Protein AF-A0A838JUG9-F1 (afdb_monomer_lite)

pLDDT: mean 83.43, std 11.14, range [43.66, 96.75]

Foldseek 3Di:
DLLVVLVCLQVCHQQSVVADHDAALVDGDDDPDDRPGDDDPPDPVSLVVVVVSVVVVVVCCCVPVPVVVVVVVVVVVCLLCVQQNDDPPPDPDCVSVLSSLVSCCVPPHVVSSVVSVVVVVVVVVVVVVVVLQSCLQSQLVCCCNPPVVPPPVRHSNNSSVVSSVCCVVVVVVVVVVVDDVVLVVLVVVLVVLVVQLVVLVVCLVCLQPPHDPSRHDDDPVSVVSVVSNVVSVVSNVVVVVCCVPVNSVSSVD

Structure (mmCIF, N/CA/C/O backbone):
data_AF-A0A838JUG9-F1
#
_entry.id   AF-A0A838JUG9-F1
#
loop_
_atom_site.group_PDB
_atom_site.id
_atom_site.type_symbol
_atom_site.label_atom_id
_atom_site.label_alt_id
_atom_site.label_comp_id
_atom_site.label_asym_id
_atom_site.label_entity_id
_atom_site.label_seq_id
_atom_site.pdbx_PDB_ins_code
_atom_site.Cartn_x
_atom_site.Cartn_y
_atom_site.Cartn_z
_atom_site.occupancy
_atom_site.B_iso_or_equiv
_atom_site.auth_seq_id
_atom_site.auth_comp_id
_atom_site.auth_asym_id
_atom_site.auth_atom_id
_atom_site.pdbx_PDB_model_num
ATOM 1 N N . ASN A 1 1 ? -5.262 -2.773 5.305 1.00 66.00 1 ASN A N 1
ATOM 2 C CA . ASN A 1 1 ? -5.748 -2.955 6.692 1.00 66.00 1 ASN A CA 1
ATOM 3 C C . ASN A 1 1 ? -6.831 -1.967 7.113 1.00 66.00 1 ASN A C 1
ATOM 5 O O . ASN A 1 1 ? -7.971 -2.395 7.138 1.00 66.00 1 ASN A O 1
ATOM 9 N N . LEU A 1 2 ? -6.552 -0.684 7.395 1.00 70.38 2 LEU A N 1
ATOM 10 C CA . LEU A 1 2 ? -7.601 0.268 7.835 1.00 70.38 2 LEU A CA 1
ATOM 11 C C . LEU A 1 2 ? -8.689 0.503 6.770 1.00 70.38 2 LEU A C 1
ATOM 13 O O . LEU A 1 2 ? -9.881 0.472 7.052 1.00 70.38 2 LEU A O 1
ATOM 17 N N . CYS A 1 3 ? -8.282 0.636 5.510 1.00 68.69 3 CYS A N 1
ATOM 18 C CA . CYS A 1 3 ? -9.225 0.690 4.394 1.00 68.69 3 CYS A CA 1
ATOM 19 C C . CYS A 1 3 ? -10.031 -0.619 4.258 1.00 68.69 3 CYS A C 1
ATOM 21 O O . CYS A 1 3 ? -11.245 -0.597 4.086 1.00 68.69 3 CYS A O 1
ATOM 23 N N . GLN A 1 4 ? -9.381 -1.777 4.409 1.00 74.75 4 GLN A N 1
ATOM 24 C CA . GLN A 1 4 ? -10.070 -3.070 4.345 1.00 74.75 4 GLN A CA 1
ATOM 25 C C . GLN A 1 4 ? -11.101 -3.231 5.465 1.00 74.75 4 GLN A C 1
ATOM 27 O O . GLN A 1 4 ? -12.163 -3.785 5.210 1.00 74.75 4 GLN A O 1
ATOM 32 N N . SER A 1 5 ? -10.842 -2.723 6.677 1.00 74.06 5 SER A N 1
ATOM 33 C CA . SER A 1 5 ? -11.865 -2.699 7.728 1.00 74.06 5 SER A CA 1
ATOM 34 C C . SER A 1 5 ? -13.067 -1.832 7.350 1.00 74.06 5 SER A C 1
ATOM 36 O O . SER A 1 5 ? -14.188 -2.230 7.654 1.00 74.06 5 SER A O 1
ATOM 38 N N . ASN A 1 6 ? -12.864 -0.729 6.619 1.00 74.06 6 ASN A N 1
ATOM 39 C CA . ASN A 1 6 ? -13.969 0.080 6.094 1.00 74.06 6 ASN A CA 1
ATOM 40 C C . ASN A 1 6 ? -14.762 -0.679 5.019 1.00 74.06 6 ASN A C 1
ATOM 42 O O . ASN A 1 6 ? -15.983 -0.652 5.047 1.00 74.06 6 ASN A O 1
ATOM 46 N N . TYR A 1 7 ? -14.113 -1.450 4.141 1.00 75.62 7 TYR A N 1
ATOM 47 C CA . TYR A 1 7 ? -14.828 -2.308 3.182 1.00 75.62 7 TYR A CA 1
ATOM 48 C C . TYR A 1 7 ? -15.599 -3.449 3.843 1.00 75.62 7 TYR A C 1
ATOM 50 O O . TYR A 1 7 ? -16.723 -3.751 3.447 1.00 75.62 7 TYR A O 1
ATOM 58 N N . VAL A 1 8 ? -15.004 -4.096 4.847 1.00 78.62 8 VAL A N 1
ATOM 59 C CA . VAL A 1 8 ? -15.673 -5.127 5.651 1.00 78.62 8 VAL A CA 1
ATOM 60 C C . VAL A 1 8 ? -16.901 -4.534 6.348 1.00 78.62 8 VAL A C 1
ATOM 62 O O . VAL A 1 8 ? -17.946 -5.185 6.362 1.00 78.62 8 VAL A O 1
ATOM 65 N N . ARG A 1 9 ? -16.798 -3.296 6.856 1.00 77.38 9 ARG A N 1
ATOM 66 C CA . ARG A 1 9 ? -17.921 -2.506 7.383 1.00 77.38 9 ARG A CA 1
ATOM 67 C C . ARG A 1 9 ? -18.984 -2.255 6.318 1.00 77.38 9 ARG A C 1
ATOM 69 O O . ARG A 1 9 ? -20.094 -2.739 6.481 1.00 77.38 9 ARG A O 1
ATOM 76 N N . ASP A 1 10 ? -18.621 -1.614 5.211 1.00 74.69 10 ASP A N 1
ATOM 77 C CA . ASP A 1 10 ? -19.554 -1.193 4.159 1.00 74.69 10 ASP A CA 1
ATOM 78 C C . ASP A 1 10 ? -20.279 -2.381 3.491 1.00 74.69 10 ASP A C 1
ATOM 80 O O . ASP A 1 10 ? -21.404 -2.254 3.010 1.00 74.69 10 ASP A O 1
ATOM 84 N N . LYS A 1 11 ? -19.654 -3.567 3.469 1.00 80.19 11 LYS A N 1
ATOM 85 C CA . LYS A 1 11 ? -20.261 -4.820 2.987 1.00 80.19 11 LYS A CA 1
ATOM 86 C C . LYS A 1 11 ? -21.056 -5.579 4.055 1.00 80.19 11 LYS A C 1
ATOM 88 O O . LYS A 1 11 ? -21.606 -6.633 3.748 1.00 80.19 11 LYS A O 1
ATOM 93 N N . GLY A 1 12 ? -21.096 -5.095 5.296 1.00 77.94 12 GLY A N 1
ATOM 94 C CA . GLY A 1 12 ? -21.777 -5.753 6.413 1.00 77.94 12 GLY A CA 1
ATOM 95 C C . GLY A 1 12 ? -21.167 -7.106 6.794 1.00 77.94 12 GLY A C 1
ATOM 96 O O . GLY A 1 12 ? -21.860 -7.979 7.311 1.00 77.94 12 GLY A O 1
ATOM 97 N N . MET A 1 13 ? -19.878 -7.321 6.518 1.00 80.19 13 MET A N 1
ATOM 98 C CA . MET A 1 13 ? -19.214 -8.597 6.777 1.00 80.19 13 MET A CA 1
ATOM 99 C C . MET A 1 13 ? -18.792 -8.713 8.246 1.00 80.19 13 MET A C 1
ATOM 101 O O . MET A 1 13 ? -18.173 -7.815 8.818 1.00 80.19 13 MET A O 1
ATOM 105 N N . GLY A 1 14 ? -19.085 -9.861 8.863 1.00 79.19 14 GLY A N 1
ATOM 106 C CA . GLY A 1 14 ? -18.702 -10.149 10.246 1.00 79.19 14 GLY A CA 1
ATOM 107 C C . GLY A 1 14 ? -19.236 -9.100 11.224 1.00 79.19 14 GLY A C 1
ATOM 108 O O . GLY A 1 14 ? -20.439 -8.900 11.339 1.00 79.19 14 GLY A O 1
ATOM 109 N N . MET A 1 15 ? -18.327 -8.425 11.927 1.00 77.12 15 MET A N 1
ATOM 110 C CA . MET A 1 15 ? -18.661 -7.379 12.904 1.00 77.12 15 MET A CA 1
ATOM 111 C C . MET A 1 15 ? -19.087 -6.052 12.258 1.00 77.12 15 MET A C 1
ATOM 113 O O . MET A 1 15 ? -19.636 -5.194 12.945 1.00 77.12 15 MET A O 1
ATOM 117 N N . GLY A 1 16 ? -18.854 -5.895 10.949 1.00 75.38 16 GLY A N 1
ATOM 118 C CA . GLY A 1 16 ? -19.203 -4.706 10.177 1.00 75.38 16 GLY A CA 1
ATOM 119 C C . GLY A 1 16 ? -20.703 -4.422 10.122 1.00 75.38 16 GLY A C 1
ATOM 120 O O . GLY A 1 16 ? -21.083 -3.263 10.087 1.00 75.38 16 GLY A O 1
ATOM 121 N N . ILE A 1 17 ? -21.555 -5.452 10.226 1.00 78.12 17 ILE A N 1
ATOM 122 C CA . ILE A 1 17 ? -23.025 -5.311 10.212 1.00 78.12 17 ILE A CA 1
ATOM 123 C C . ILE A 1 17 ? -23.577 -4.456 11.364 1.00 78.12 17 ILE A C 1
ATOM 125 O O . ILE A 1 17 ? -24.689 -3.944 11.289 1.00 78.12 17 ILE A O 1
ATOM 129 N N . HIS A 1 18 ? -22.810 -4.315 12.445 1.00 74.31 18 HIS A N 1
ATOM 130 C CA . HIS A 1 18 ? -23.205 -3.560 13.632 1.00 74.31 18 HIS A CA 1
ATOM 131 C C . HIS A 1 18 ? -22.673 -2.122 13.634 1.00 74.31 18 HIS A C 1
ATOM 133 O O . HIS A 1 18 ? -22.885 -1.403 14.610 1.00 74.31 18 HIS A O 1
ATOM 139 N N . ILE A 1 19 ? -21.959 -1.713 12.583 1.00 71.50 19 ILE A N 1
ATOM 140 C CA . ILE A 1 19 ? -21.363 -0.383 12.461 1.00 71.50 19 ILE A CA 1
ATOM 141 C C . ILE A 1 19 ? -22.015 0.317 11.258 1.00 71.50 19 ILE A C 1
ATOM 143 O O . ILE A 1 19 ? -22.130 -0.307 10.204 1.00 71.50 19 ILE A O 1
ATOM 147 N N . PRO A 1 20 ? -22.447 1.586 11.381 1.00 68.56 20 PRO A N 1
ATOM 148 C CA . PRO A 1 20 ? -23.019 2.330 10.260 1.00 68.56 20 PRO A CA 1
ATOM 149 C C . PRO A 1 20 ? -22.058 2.422 9.069 1.00 68.56 20 PRO A C 1
ATOM 151 O O . PRO A 1 20 ? -20.850 2.575 9.253 1.00 68.56 20 PRO A O 1
ATOM 154 N N . ASN A 1 21 ? -22.603 2.350 7.855 1.00 68.00 21 ASN A N 1
ATOM 155 C CA . ASN A 1 21 ? -21.833 2.466 6.616 1.00 68.00 21 ASN A CA 1
ATOM 156 C C . ASN A 1 21 ? -21.457 3.921 6.322 1.00 68.00 21 ASN A C 1
ATOM 158 O O . ASN A 1 21 ? -22.197 4.838 6.685 1.00 68.00 21 ASN A O 1
ATOM 162 N N . ILE A 1 22 ? -20.367 4.122 5.570 1.00 61.44 22 ILE A N 1
ATOM 163 C CA . ILE A 1 22 ? -20.092 5.435 4.970 1.00 61.44 22 ILE A CA 1
ATOM 164 C C . ILE A 1 22 ? -21.118 5.664 3.864 1.00 61.44 22 ILE A C 1
ATOM 166 O O . ILE A 1 22 ? -21.165 4.923 2.878 1.00 61.44 22 ILE A O 1
ATOM 170 N N . VAL A 1 23 ? -21.945 6.690 4.021 1.00 63.41 23 VAL A N 1
ATOM 171 C CA . VAL A 1 23 ? -22.967 7.032 3.032 1.00 63.41 23 VAL A CA 1
ATOM 172 C C . VAL A 1 23 ? -22.409 7.972 1.960 1.00 63.41 23 VAL A C 1
ATOM 174 O O . VAL A 1 23 ? -21.418 8.670 2.166 1.00 63.41 23 VAL A O 1
ATOM 177 N N . SER A 1 24 ? -23.018 7.958 0.772 1.00 51.22 24 SER A N 1
ATOM 178 C CA . SER A 1 24 ? -22.580 8.800 -0.346 1.00 51.22 24 SER A CA 1
ATOM 179 C C . SER A 1 24 ? -22.675 10.290 0.013 1.00 51.22 24 SER A C 1
ATOM 181 O O . SER A 1 24 ? -23.739 10.722 0.455 1.00 51.22 24 SER A O 1
ATOM 183 N N . PRO A 1 25 ? -21.651 11.106 -0.300 1.00 51.69 25 PRO A N 1
ATOM 184 C CA . PRO A 1 25 ? -21.699 12.556 -0.106 1.00 51.69 25 PRO A CA 1
ATOM 185 C C . PRO A 1 25 ? -22.828 13.288 -0.828 1.00 51.69 25 PRO A C 1
ATOM 187 O O . PRO A 1 25 ? -23.137 14.422 -0.478 1.00 51.69 25 PRO A O 1
ATOM 190 N N . ILE A 1 26 ? -23.400 12.666 -1.860 1.00 49.81 26 ILE A N 1
ATOM 191 C CA . ILE A 1 26 ? -24.368 13.295 -2.763 1.00 49.81 26 ILE A CA 1
ATOM 192 C C . ILE A 1 26 ? -25.779 12.731 -2.547 1.00 49.81 26 ILE A C 1
ATOM 194 O O . ILE A 1 26 ? -26.757 13.437 -2.757 1.00 49.81 26 ILE A O 1
ATOM 198 N N . THR A 1 27 ? -25.898 11.465 -2.138 1.00 48.88 27 THR A N 1
ATOM 199 C CA . THR A 1 27 ? -27.185 10.735 -2.117 1.00 48.88 27 THR A CA 1
ATOM 200 C C . THR A 1 27 ? -27.472 10.012 -0.803 1.00 48.88 27 THR A C 1
ATOM 202 O O . THR A 1 27 ? -28.518 9.386 -0.663 1.00 48.88 27 THR A O 1
ATOM 205 N N . GLY A 1 28 ? -26.541 10.050 0.149 1.00 53.16 28 GLY A N 1
ATOM 206 C CA . GLY A 1 28 ? -26.613 9.290 1.384 1.00 53.16 28 GLY A CA 1
ATOM 207 C C . GLY A 1 28 ? -27.261 10.056 2.531 1.00 53.16 28 GLY A C 1
ATOM 208 O O . GLY A 1 28 ? -26.881 11.193 2.797 1.00 53.16 28 GLY A O 1
ATOM 209 N N . GLU A 1 29 ? -28.182 9.417 3.252 1.00 54.44 29 GLU A N 1
ATOM 210 C CA . GLU A 1 29 ? -28.672 9.926 4.537 1.00 54.44 29 GLU A CA 1
ATOM 211 C C . GLU A 1 29 ? -27.727 9.506 5.668 1.00 54.44 29 GLU A C 1
ATOM 213 O O . GLU A 1 29 ? -27.446 8.320 5.850 1.00 54.44 29 GLU A O 1
ATOM 218 N N . GLU A 1 30 ? -27.211 10.474 6.427 1.00 54.09 30 GLU A N 1
ATOM 219 C CA . GLU A 1 30 ? -26.301 10.203 7.541 1.00 54.09 30 GLU A CA 1
ATOM 220 C C . GLU A 1 30 ? -27.032 9.490 8.686 1.00 54.09 30 GLU A C 1
ATOM 222 O O . GLU A 1 30 ? -27.916 10.050 9.336 1.00 54.09 30 GLU A O 1
ATOM 227 N N . VAL A 1 31 ? -26.631 8.251 8.978 1.00 55.06 31 VAL A N 1
ATOM 228 C CA . VAL A 1 31 ? -27.137 7.513 10.139 1.00 55.06 31 VAL A CA 1
ATOM 229 C C . VAL A 1 31 ? -26.281 7.867 11.352 1.00 55.06 31 VAL A C 1
ATOM 231 O O . VAL A 1 31 ? -25.159 7.384 11.507 1.00 55.06 31 VAL A O 1
ATOM 234 N N . ALA A 1 32 ? -26.818 8.710 12.233 1.00 43.66 32 ALA A N 1
ATOM 235 C CA . ALA A 1 32 ? -26.184 9.074 13.495 1.00 43.66 32 ALA A CA 1
ATOM 236 C C . ALA A 1 32 ? -26.190 7.883 14.470 1.00 43.66 32 ALA A C 1
ATOM 238 O O . ALA A 1 32 ? -27.102 7.720 15.278 1.00 43.66 32 ALA A O 1
ATOM 239 N N . ALA A 1 33 ? -25.164 7.037 14.411 1.00 51.06 33 ALA A N 1
ATOM 240 C CA . ALA A 1 33 ? -24.938 5.997 15.408 1.00 51.06 33 ALA A CA 1
ATOM 241 C C . ALA A 1 33 ? -23.462 5.946 15.844 1.00 51.06 33 ALA A C 1
ATOM 243 O O . ALA A 1 33 ? -22.580 6.379 15.101 1.00 51.06 33 ALA A O 1
ATOM 244 N N . PRO A 1 34 ? -23.172 5.470 17.073 1.00 49.00 34 PRO A N 1
ATOM 245 C CA . PRO A 1 34 ? -21.833 5.538 17.647 1.00 49.00 34 PRO A CA 1
ATOM 246 C C . PRO A 1 34 ? -20.826 4.738 16.809 1.00 49.00 34 PRO A C 1
ATOM 248 O O . PRO A 1 34 ? -20.888 3.515 16.736 1.00 49.00 34 PRO A O 1
ATOM 251 N N . SER A 1 35 ? -19.859 5.434 16.219 1.00 55.38 35 SER A N 1
ATOM 252 C CA . SER A 1 35 ? -18.809 4.894 15.341 1.00 55.38 35 SER A CA 1
ATOM 253 C C . SER A 1 35 ? -17.662 4.180 16.076 1.00 55.38 35 SER A C 1
ATOM 255 O O . SER A 1 35 ? -16.670 3.797 15.465 1.00 55.38 35 SER A O 1
ATOM 257 N N . LEU A 1 36 ? -17.776 3.974 17.394 1.00 60.50 36 LEU A N 1
ATOM 258 C CA . LEU A 1 36 ? -16.699 3.445 18.249 1.00 60.50 36 LEU A CA 1
ATOM 259 C C . LEU A 1 36 ? -16.452 1.928 18.087 1.00 60.50 36 LEU A C 1
ATOM 261 O O . LEU A 1 36 ? -15.515 1.391 18.676 1.00 60.50 36 LEU A O 1
ATOM 265 N N . GLY A 1 37 ? -17.249 1.246 17.261 1.00 65.88 37 GLY A N 1
ATOM 266 C CA . GLY A 1 37 ? -17.161 -0.192 17.009 1.00 65.88 37 GLY A CA 1
ATOM 267 C C . GLY A 1 37 ? -18.069 -1.027 17.916 1.00 65.88 37 GLY A C 1
ATOM 268 O O . GLY A 1 37 ? -18.662 -0.532 18.872 1.00 65.88 37 GLY A O 1
ATOM 269 N N . TYR A 1 38 ? -18.192 -2.318 17.600 1.00 74.69 38 TYR A N 1
ATOM 270 C CA . TYR A 1 38 ? -19.047 -3.262 18.324 1.00 74.69 38 TYR A CA 1
ATOM 271 C C . TYR A 1 38 ? -18.233 -4.468 18.804 1.00 74.69 38 TYR A C 1
ATOM 273 O O . TYR A 1 38 ? -17.533 -5.112 18.019 1.00 74.69 38 TYR A O 1
ATOM 281 N N . VAL A 1 39 ? -18.335 -4.786 20.097 1.00 80.38 39 VAL A N 1
ATOM 282 C CA . VAL A 1 39 ? -17.734 -5.985 20.699 1.00 80.38 39 VAL A CA 1
ATOM 283 C C . VAL A 1 39 ? -18.863 -6.964 21.016 1.00 80.38 39 VAL A C 1
ATOM 285 O O . VAL A 1 39 ? -19.755 -6.618 21.792 1.00 80.38 39 VAL A O 1
ATOM 288 N N . PRO A 1 40 ? -18.859 -8.180 20.443 1.00 80.31 40 PRO A N 1
ATOM 289 C CA . PRO A 1 40 ? -19.953 -9.106 20.645 1.00 80.31 40 PRO A CA 1
ATOM 290 C C . PRO A 1 40 ? -19.827 -9.745 22.037 1.00 80.31 40 PRO A C 1
ATOM 292 O O . PRO A 1 40 ? -18.707 -9.988 22.507 1.00 80.31 40 PRO A O 1
ATOM 295 N N . PRO A 1 41 ? -20.949 -10.090 22.691 1.00 84.88 41 PRO A N 1
ATOM 296 C CA . PRO A 1 41 ? -20.920 -10.871 23.920 1.00 84.88 41 PRO A CA 1
ATOM 297 C C . PRO A 1 41 ? -20.153 -12.183 23.723 1.00 84.88 41 PRO A C 1
ATOM 299 O O . PRO A 1 41 ? -20.284 -12.839 22.684 1.00 84.88 41 PRO A O 1
ATOM 302 N N . SER A 1 42 ? -19.375 -12.592 24.726 1.00 85.44 42 SER A N 1
ATOM 303 C CA . SER A 1 42 ? -18.555 -13.810 24.675 1.00 85.44 42 SER A CA 1
ATOM 304 C C . SER A 1 42 ? -19.386 -15.082 24.914 1.00 85.44 42 SER A C 1
ATOM 306 O O . SER A 1 42 ? -19.168 -15.804 25.884 1.00 85.44 42 SER A O 1
ATOM 308 N N . THR A 1 43 ? -20.335 -15.365 24.022 1.00 91.62 43 THR A N 1
ATOM 309 C CA . THR A 1 43 ? -21.104 -16.619 23.989 1.00 91.62 43 THR A CA 1
ATOM 310 C C . THR A 1 43 ? -20.419 -17.658 23.099 1.00 91.62 43 THR A C 1
ATOM 312 O O . THR A 1 43 ? -19.690 -17.308 22.167 1.00 91.62 43 THR A O 1
ATOM 315 N N . GLU A 1 44 ? -20.664 -18.948 23.339 1.00 90.88 44 GLU A N 1
ATOM 316 C CA . GLU A 1 44 ? -20.095 -20.033 22.520 1.00 90.88 44 GLU A CA 1
ATOM 317 C C . GLU A 1 44 ? -20.483 -19.916 21.037 1.00 90.88 44 GLU A C 1
ATOM 319 O O . GLU A 1 44 ? -19.644 -20.103 20.150 1.00 90.88 44 GLU A O 1
ATOM 324 N N . GLU A 1 45 ? -21.734 -19.527 20.774 1.00 90.75 45 GLU A N 1
ATOM 325 C CA . GLU A 1 45 ? -22.278 -19.241 19.442 1.00 90.75 45 GLU A CA 1
ATOM 326 C C . GLU A 1 45 ? -21.441 -18.174 18.714 1.00 90.75 45 GLU A C 1
ATOM 328 O O . GLU A 1 45 ? -20.972 -18.402 17.594 1.00 90.75 45 GLU A O 1
ATOM 333 N N . ASN A 1 46 ? -21.191 -17.031 19.365 1.00 88.38 46 ASN A N 1
ATOM 334 C CA . ASN A 1 46 ? -20.431 -15.922 18.784 1.00 88.38 46 ASN A CA 1
ATOM 335 C C . ASN A 1 46 ? -18.969 -16.301 18.549 1.00 88.38 46 ASN A C 1
ATOM 337 O O . ASN A 1 46 ? -18.407 -15.996 17.496 1.00 88.38 46 ASN A O 1
ATOM 341 N N . GLN A 1 47 ? -18.360 -17.031 19.483 1.00 89.25 47 GLN A N 1
ATOM 342 C CA . GLN A 1 47 ? -16.994 -17.517 19.311 1.00 89.25 47 GLN A CA 1
ATOM 343 C C . GLN A 1 47 ? -16.878 -18.511 18.146 1.00 89.25 47 GLN A C 1
ATOM 345 O O . GLN A 1 47 ? -15.905 -18.463 17.389 1.00 89.25 47 GLN A O 1
ATOM 350 N N . ARG A 1 48 ? -17.864 -19.401 17.963 1.00 90.50 48 ARG A N 1
ATOM 351 C CA . ARG A 1 48 ? -17.923 -20.325 16.820 1.00 90.50 48 ARG A CA 1
ATOM 352 C C . ARG A 1 48 ? -18.016 -19.560 15.500 1.00 90.50 48 ARG A C 1
ATOM 354 O O . ARG A 1 48 ? -17.242 -19.851 14.588 1.00 90.50 48 ARG A O 1
ATOM 361 N N . ARG A 1 49 ? -18.911 -18.569 15.415 1.00 89.50 49 ARG A N 1
ATOM 362 C CA . ARG A 1 49 ? -19.077 -17.718 14.223 1.00 89.50 49 ARG A CA 1
ATOM 363 C C . ARG A 1 49 ? -17.803 -16.937 13.905 1.00 89.50 49 ARG A C 1
ATOM 365 O O . ARG A 1 49 ? -17.357 -16.959 12.761 1.00 89.50 49 ARG A O 1
ATOM 372 N N . PHE A 1 50 ? -17.166 -16.340 14.916 1.00 88.38 50 PHE A N 1
ATOM 373 C CA . PHE A 1 50 ? -15.899 -15.626 14.751 1.00 88.38 50 PHE A CA 1
ATOM 374 C C . PHE A 1 50 ? -14.792 -16.536 14.210 1.00 88.38 50 PHE A C 1
ATOM 376 O O . PHE A 1 50 ? -14.111 -16.168 13.260 1.00 88.38 50 PHE A O 1
ATOM 383 N N . ARG A 1 51 ? -14.633 -17.750 14.756 1.00 88.50 51 ARG A N 1
ATOM 384 C CA . ARG A 1 51 ? -13.644 -18.721 14.251 1.00 88.50 51 ARG A CA 1
ATOM 385 C C . ARG A 1 51 ? -13.918 -19.132 12.804 1.00 88.50 51 ARG A C 1
ATOM 387 O O . ARG A 1 51 ? -12.971 -19.257 12.031 1.00 88.50 51 ARG A O 1
ATOM 394 N N . GLY A 1 52 ? -15.188 -19.331 12.446 1.00 90.81 52 GLY A N 1
ATOM 395 C CA . GLY A 1 52 ? -15.603 -19.636 11.075 1.00 90.81 52 GLY A CA 1
ATOM 396 C C . GLY A 1 52 ? -15.224 -18.518 10.106 1.00 90.81 52 GLY A C 1
ATOM 397 O O . GLY A 1 52 ? -14.500 -18.761 9.143 1.00 90.81 52 GLY A O 1
ATOM 398 N N . TRP A 1 53 ? -15.622 -17.284 10.421 1.00 88.88 53 TRP A N 1
ATOM 399 C CA . TRP A 1 53 ? -15.261 -16.102 9.637 1.00 88.88 53 TRP A CA 1
ATOM 400 C C . TRP A 1 53 ? -13.742 -15.913 9.543 1.00 88.88 53 TRP A C 1
ATOM 402 O O . TRP A 1 53 ? -13.203 -15.734 8.456 1.00 88.88 53 TRP A O 1
ATOM 412 N N . TRP A 1 54 ? -13.024 -16.039 10.662 1.00 88.44 54 TRP A N 1
ATOM 413 C CA . TRP A 1 54 ? -11.571 -15.879 10.700 1.00 88.44 54 TRP A CA 1
ATOM 414 C C . TRP A 1 54 ? -10.844 -16.923 9.851 1.00 88.44 54 TRP A C 1
ATOM 416 O O . TRP A 1 54 ? -9.820 -16.619 9.241 1.00 88.44 54 TRP A O 1
ATOM 426 N N . LYS A 1 55 ? -11.350 -18.160 9.785 1.00 90.69 55 LYS A N 1
ATOM 427 C CA . LYS A 1 55 ? -10.792 -19.192 8.905 1.00 90.69 55 LYS A CA 1
ATOM 428 C C . LYS A 1 55 ? -10.911 -18.779 7.437 1.00 90.69 55 LYS A C 1
ATOM 430 O O . LYS A 1 55 ? -9.903 -18.825 6.739 1.00 90.69 55 LYS A O 1
ATOM 435 N N . VAL A 1 56 ? -12.096 -18.341 7.012 1.00 91.50 56 VAL A N 1
ATOM 436 C CA . VAL A 1 56 ? -12.344 -17.892 5.632 1.00 91.50 56 VAL A CA 1
ATOM 437 C C . VAL A 1 56 ? -11.476 -16.679 5.300 1.00 91.50 56 VAL A C 1
ATOM 439 O O . VAL A 1 56 ? -10.734 -16.725 4.327 1.00 91.50 56 VAL A O 1
ATOM 442 N N . ALA A 1 57 ? -11.447 -15.665 6.167 1.00 88.19 57 ALA A N 1
ATOM 443 C CA . ALA A 1 57 ? -10.627 -14.470 5.967 1.00 88.19 57 ALA A CA 1
ATOM 444 C C . ALA A 1 57 ? -9.127 -14.797 5.819 1.00 88.19 57 ALA A C 1
ATOM 446 O O . ALA A 1 57 ? -8.444 -14.250 4.957 1.00 88.19 57 ALA A O 1
ATOM 447 N N . ASN A 1 58 ? -8.599 -15.731 6.624 1.00 90.12 58 ASN A N 1
ATOM 448 C CA . ASN A 1 58 ? -7.208 -16.177 6.480 1.00 90.12 58 ASN A CA 1
ATOM 449 C C . ASN A 1 58 ? -6.966 -16.920 5.159 1.00 90.12 58 ASN A C 1
ATOM 451 O O . ASN A 1 58 ? -5.906 -16.752 4.564 1.00 90.12 58 ASN A O 1
ATOM 455 N N . GLN A 1 59 ? -7.911 -17.753 4.714 1.00 92.88 59 GLN A N 1
ATOM 456 C CA . GLN A 1 59 ? -7.795 -18.478 3.447 1.00 92.88 59 GLN A CA 1
ATOM 457 C C . GLN A 1 59 ? -7.833 -17.520 2.259 1.00 92.88 59 GLN A C 1
ATOM 459 O O . GLN A 1 59 ? -6.977 -17.610 1.384 1.00 92.88 59 GLN A O 1
ATOM 464 N N . GLU A 1 60 ? -8.766 -16.570 2.261 1.00 91.06 60 GLU A N 1
ATOM 465 C CA . GLU A 1 60 ? -8.849 -15.533 1.237 1.00 91.06 60 GLU A CA 1
ATOM 466 C C . GLU A 1 60 ? -7.562 -14.719 1.185 1.00 91.06 60 GLU A C 1
ATOM 468 O O . GLU A 1 60 ? -6.993 -14.568 0.109 1.00 91.06 60 GLU A O 1
ATOM 473 N N . HIS A 1 61 ? -7.035 -14.263 2.326 1.00 90.31 61 HIS A N 1
ATOM 474 C CA . HIS A 1 61 ? -5.780 -13.512 2.340 1.00 90.31 61 HIS A CA 1
ATOM 475 C C . HIS A 1 61 ? -4.581 -14.346 1.876 1.00 90.31 61 HIS A C 1
ATOM 477 O O . HIS A 1 61 ? -3.738 -13.849 1.132 1.00 90.31 61 HIS A O 1
ATOM 483 N N . LEU A 1 62 ? -4.504 -15.619 2.269 1.00 92.88 62 LEU A N 1
ATOM 484 C CA . LEU A 1 62 ? -3.424 -16.500 1.831 1.00 92.88 62 LEU A CA 1
ATOM 485 C C . LEU A 1 62 ? -3.476 -16.749 0.317 1.00 92.88 62 LEU A C 1
ATOM 487 O O . LEU A 1 62 ? -2.441 -16.730 -0.340 1.00 92.88 62 LEU A O 1
ATOM 491 N N . LEU A 1 63 ? -4.665 -16.962 -0.246 1.00 94.44 63 LEU A N 1
ATOM 492 C CA . LEU A 1 63 ? -4.824 -17.243 -1.671 1.00 94.44 63 LEU A CA 1
ATOM 493 C C . LEU A 1 63 ? -4.676 -15.981 -2.525 1.00 94.44 63 LEU A C 1
ATOM 495 O O . LEU A 1 63 ? -3.930 -15.980 -3.498 1.00 94.44 63 LEU A O 1
ATOM 499 N N . THR A 1 64 ? -5.364 -14.901 -2.162 1.00 90.88 64 THR A N 1
ATOM 500 C CA . THR A 1 64 ? -5.441 -13.692 -2.995 1.00 90.88 64 THR A CA 1
ATOM 501 C C . THR A 1 64 ? -4.231 -12.781 -2.833 1.00 90.88 64 THR A C 1
ATOM 503 O O . THR A 1 64 ? -3.671 -12.343 -3.832 1.00 90.88 64 THR A O 1
ATOM 506 N N . PHE A 1 65 ? -3.779 -12.519 -1.603 1.00 87.00 65 PHE A N 1
ATOM 507 C CA . PHE A 1 65 ? -2.644 -11.621 -1.380 1.00 87.00 65 PHE A CA 1
ATOM 508 C C . PHE A 1 65 ? -1.310 -12.347 -1.478 1.00 87.00 65 PHE A C 1
ATOM 510 O O . PHE A 1 65 ? -0.412 -11.874 -2.168 1.00 87.00 65 PHE A O 1
ATOM 517 N N . TRP A 1 66 ? -1.158 -13.480 -0.789 1.00 92.44 66 TRP A N 1
ATOM 518 C CA . TRP A 1 66 ? 0.138 -14.157 -0.745 1.00 92.44 66 TRP A CA 1
ATOM 519 C C . TRP A 1 66 ? 0.385 -15.006 -1.993 1.00 92.44 66 TRP A C 1
ATOM 521 O O . TRP A 1 66 ? 1.367 -14.774 -2.688 1.00 92.44 66 TRP A O 1
ATOM 531 N N . PHE A 1 67 ? -0.500 -15.955 -2.314 1.00 96.25 67 PHE A N 1
ATOM 532 C CA . PHE A 1 67 ? -0.263 -16.894 -3.413 1.00 96.25 67 PHE A CA 1
ATOM 533 C C . PHE A 1 67 ? -0.380 -16.231 -4.789 1.00 96.25 67 PHE A C 1
ATOM 535 O O . PHE A 1 67 ? 0.584 -16.255 -5.549 1.00 96.25 67 PHE A O 1
ATOM 542 N N . LEU A 1 68 ? -1.522 -15.608 -5.108 1.00 95.94 68 LEU A N 1
ATOM 543 C CA . LEU A 1 68 ? -1.695 -14.927 -6.396 1.00 95.94 68 LEU A CA 1
ATOM 544 C C . LEU A 1 68 ? -0.732 -13.745 -6.543 1.00 95.94 68 LEU A C 1
ATOM 546 O O . LEU A 1 68 ? -0.163 -13.568 -7.614 1.00 95.94 68 LEU A O 1
ATOM 550 N N . GLY A 1 69 ? -0.493 -12.983 -5.472 1.00 94.00 69 GLY A N 1
ATOM 551 C CA . GLY A 1 69 ? 0.492 -11.901 -5.480 1.00 94.00 69 GLY A CA 1
ATOM 552 C C . GLY A 1 69 ? 1.910 -12.396 -5.778 1.00 94.00 69 GLY A C 1
ATOM 553 O O . GLY A 1 69 ? 2.570 -11.858 -6.664 1.00 94.00 69 GLY A O 1
ATOM 554 N N . ALA A 1 70 ? 2.368 -13.453 -5.098 1.00 95.44 70 ALA A N 1
ATOM 555 C CA . ALA A 1 70 ? 3.682 -14.041 -5.354 1.00 95.44 70 ALA A CA 1
ATOM 556 C C . ALA A 1 70 ? 3.777 -14.643 -6.762 1.00 95.44 70 ALA A C 1
ATOM 558 O O . ALA A 1 70 ? 4.781 -14.446 -7.443 1.00 95.44 70 ALA A O 1
ATOM 559 N N . LEU A 1 71 ? 2.729 -15.334 -7.218 1.00 96.75 71 LEU A N 1
ATOM 560 C CA . LEU A 1 71 ? 2.669 -15.904 -8.562 1.00 96.75 71 LEU A CA 1
ATOM 561 C C . LEU A 1 71 ? 2.767 -14.816 -9.634 1.00 96.75 71 LEU A C 1
ATOM 563 O O . LEU A 1 71 ? 3.560 -14.956 -10.560 1.00 96.75 71 LEU A O 1
ATOM 567 N N . LEU A 1 72 ? 2.001 -13.730 -9.498 1.00 94.88 72 LEU A N 1
ATOM 568 C CA . LEU A 1 72 ? 2.047 -12.600 -10.423 1.00 94.88 72 LEU A CA 1
ATOM 569 C C . LEU A 1 72 ? 3.407 -11.906 -10.391 1.00 94.88 72 LEU A C 1
ATOM 571 O O . LEU A 1 72 ? 3.934 -11.588 -11.448 1.00 94.88 72 LEU A O 1
ATOM 575 N N . LEU A 1 73 ? 4.008 -11.719 -9.213 1.00 94.69 73 LEU A N 1
ATOM 576 C CA . LEU A 1 73 ? 5.341 -11.128 -9.101 1.00 94.69 73 LEU A CA 1
ATOM 577 C C . LEU A 1 73 ? 6.389 -11.976 -9.828 1.00 94.69 73 LEU A C 1
ATOM 579 O O . LEU A 1 73 ? 7.142 -11.454 -10.644 1.00 94.69 73 LEU A O 1
ATOM 583 N N . VAL A 1 74 ? 6.404 -13.289 -9.582 1.00 96.19 74 VAL A N 1
ATOM 584 C CA . VAL A 1 74 ? 7.311 -14.215 -10.273 1.00 96.19 74 VAL A CA 1
ATOM 585 C C . VAL A 1 74 ? 7.041 -14.208 -11.776 1.00 96.19 74 VAL A C 1
ATOM 587 O O . VAL A 1 74 ? 7.986 -14.129 -12.556 1.00 96.19 74 VAL A O 1
ATOM 590 N N . ALA A 1 75 ? 5.773 -14.234 -12.194 1.00 95.38 75 ALA A N 1
ATOM 591 C CA . ALA A 1 75 ? 5.401 -14.172 -13.602 1.00 95.38 75 ALA A CA 1
ATOM 592 C C . ALA A 1 75 ? 5.875 -12.872 -14.267 1.00 95.38 75 ALA A C 1
ATOM 594 O O . ALA A 1 75 ? 6.400 -12.929 -15.373 1.00 95.38 75 ALA A O 1
ATOM 595 N N . LEU A 1 76 ? 5.760 -11.722 -13.594 1.00 91.94 76 LEU A N 1
ATOM 596 C CA . LEU A 1 76 ? 6.259 -10.438 -14.090 1.00 91.94 76 LEU A CA 1
ATOM 597 C C . LEU A 1 76 ? 7.789 -10.423 -14.169 1.00 91.94 76 LEU A C 1
ATOM 599 O O . LEU A 1 76 ? 8.327 -9.999 -15.185 1.00 91.94 76 LEU A O 1
ATOM 603 N N . CYS A 1 77 ? 8.499 -10.941 -13.161 1.00 92.38 77 CYS A N 1
ATOM 604 C CA . CYS A 1 77 ? 9.959 -11.068 -13.209 1.00 92.38 77 CYS A CA 1
ATOM 605 C C . CYS A 1 77 ? 10.417 -11.957 -14.375 1.00 92.38 77 CYS A C 1
ATOM 607 O O . CYS A 1 77 ? 11.349 -11.602 -15.096 1.00 92.38 77 CYS A O 1
ATOM 609 N N . VAL A 1 78 ? 9.749 -13.097 -14.583 1.00 93.00 78 VAL A N 1
ATOM 610 C CA . VAL A 1 78 ? 10.013 -13.985 -15.722 1.00 93.00 78 VAL A CA 1
ATOM 611 C C . VAL A 1 78 ? 9.689 -13.277 -17.032 1.00 93.00 78 VAL A C 1
ATOM 613 O O . VAL A 1 78 ? 10.495 -13.349 -17.952 1.00 93.00 78 VAL A O 1
ATOM 616 N N . LEU A 1 79 ? 8.566 -12.559 -17.114 1.00 91.25 79 LEU A N 1
ATOM 617 C CA . LEU A 1 79 ? 8.152 -11.831 -18.310 1.00 91.25 79 LEU A CA 1
ATOM 618 C C . LEU A 1 79 ? 9.185 -10.766 -18.693 1.00 91.25 79 LEU A C 1
ATOM 620 O O . LEU A 1 79 ? 9.660 -10.788 -19.825 1.00 91.25 79 LEU A O 1
ATOM 624 N N . VAL A 1 80 ? 9.601 -9.909 -17.757 1.00 90.50 80 VAL A N 1
ATOM 625 C CA . VAL A 1 80 ? 10.675 -8.914 -17.953 1.00 90.50 80 VAL A CA 1
ATOM 626 C C . VAL A 1 80 ? 11.954 -9.592 -18.444 1.00 90.50 80 VAL A C 1
ATOM 628 O O . VAL A 1 80 ? 12.477 -9.266 -19.508 1.00 90.50 80 VAL A O 1
ATOM 631 N N . ASN A 1 81 ? 12.439 -10.605 -17.724 1.00 89.94 81 ASN A N 1
ATOM 632 C CA . ASN A 1 81 ? 13.671 -11.292 -18.106 1.00 89.94 81 ASN A CA 1
ATOM 633 C C . ASN A 1 81 ? 13.544 -11.971 -19.486 1.00 89.94 81 ASN A C 1
ATOM 635 O O . ASN A 1 81 ? 14.478 -11.977 -20.281 1.00 89.94 81 ASN A O 1
ATOM 639 N N . SER A 1 82 ? 12.363 -12.495 -19.811 1.00 90.38 82 SER A N 1
ATOM 640 C CA . SER A 1 82 ? 12.058 -13.116 -21.102 1.00 90.38 82 SER A CA 1
ATOM 641 C C . SER A 1 82 ? 11.760 -12.130 -22.229 1.00 90.38 82 SER A C 1
ATOM 643 O O . SER A 1 82 ? 11.515 -12.592 -23.340 1.00 90.38 82 SER A O 1
ATOM 645 N N . THR A 1 83 ? 11.756 -10.814 -21.981 1.00 89.25 83 THR A N 1
ATOM 646 C CA . THR A 1 83 ? 11.432 -9.760 -22.970 1.00 89.25 83 THR A CA 1
ATOM 647 C C . THR A 1 83 ? 12.578 -8.794 -23.214 1.00 89.25 83 THR A C 1
ATOM 649 O O . THR A 1 83 ? 12.781 -8.396 -24.351 1.00 89.25 83 THR A O 1
ATOM 652 N N . ILE A 1 84 ? 13.383 -8.484 -22.203 1.00 88.19 84 ILE A N 1
ATOM 653 C CA . ILE A 1 84 ? 14.542 -7.592 -22.362 1.00 88.19 84 ILE A CA 1
ATOM 654 C C . ILE A 1 84 ? 15.855 -8.201 -21.857 1.00 88.19 84 ILE A C 1
ATOM 656 O O . ILE A 1 84 ? 16.921 -7.649 -22.109 1.00 88.19 84 ILE A O 1
ATOM 660 N N . GLY A 1 85 ? 15.808 -9.387 -21.239 1.00 84.94 85 GLY A N 1
ATOM 661 C CA . GLY A 1 85 ? 16.998 -10.082 -20.749 1.00 84.94 85 GLY A CA 1
ATOM 662 C C . GLY A 1 85 ? 17.635 -9.414 -19.530 1.00 84.94 85 GLY A C 1
ATOM 663 O O . GLY A 1 85 ? 17.036 -8.564 -18.872 1.00 84.94 85 GLY A O 1
ATOM 664 N N . ILE A 1 86 ? 18.868 -9.824 -19.227 1.00 81.62 86 ILE A N 1
ATOM 665 C CA . ILE A 1 86 ? 19.700 -9.180 -18.208 1.00 81.62 86 ILE A CA 1
ATOM 666 C C . ILE A 1 86 ? 20.384 -7.987 -18.872 1.00 81.62 86 ILE A C 1
ATOM 668 O O . ILE A 1 86 ? 21.239 -8.169 -19.736 1.00 81.62 86 ILE A O 1
ATOM 672 N N . GLN A 1 87 ? 20.009 -6.778 -18.467 1.00 72.44 87 GLN A N 1
ATOM 673 C CA . GLN A 1 87 ? 20.671 -5.554 -18.905 1.00 72.44 87 GLN A CA 1
ATOM 674 C C . GLN A 1 87 ? 21.667 -5.090 -17.834 1.00 72.44 87 GLN A C 1
ATOM 676 O O . GLN A 1 87 ? 21.325 -5.006 -16.655 1.00 72.44 87 GLN A O 1
ATOM 681 N N . GLU A 1 88 ? 22.901 -4.777 -18.234 1.00 67.56 88 GLU A N 1
ATOM 682 C CA . GLU A 1 88 ? 23.961 -4.340 -17.308 1.00 67.56 88 GLU A CA 1
ATOM 683 C C . GLU A 1 88 ? 23.775 -2.893 -16.814 1.00 67.56 88 GLU A C 1
ATOM 685 O O . GLU A 1 88 ? 24.305 -2.532 -15.768 1.00 67.56 88 GLU A O 1
ATOM 690 N N . ASN A 1 89 ? 22.984 -2.081 -17.526 1.00 62.19 89 ASN A N 1
ATOM 691 C CA . ASN A 1 89 ? 22.712 -0.675 -17.212 1.00 62.19 89 ASN A CA 1
ATOM 692 C C . ASN A 1 89 ? 21.208 -0.383 -17.231 1.00 62.19 89 ASN A C 1
ATOM 694 O O . ASN A 1 89 ? 20.740 0.453 -18.001 1.00 62.19 89 ASN A O 1
ATOM 698 N N . ILE A 1 90 ? 20.441 -1.068 -16.380 1.00 59.59 90 ILE A N 1
ATOM 699 C CA . ILE A 1 90 ? 19.053 -0.666 -16.132 1.00 59.59 90 ILE A CA 1
ATOM 700 C C . ILE A 1 90 ? 19.114 0.675 -15.399 1.00 59.59 90 ILE A C 1
ATOM 702 O O . ILE A 1 90 ? 19.389 0.728 -14.199 1.00 59.59 90 ILE A O 1
ATOM 706 N N . GLY A 1 91 ? 18.935 1.768 -16.140 1.00 56.81 91 GLY A N 1
ATOM 707 C CA . GLY A 1 91 ? 18.812 3.096 -15.558 1.00 56.81 91 GLY A CA 1
ATOM 708 C C . GLY A 1 91 ? 17.711 3.106 -14.495 1.00 56.81 91 GLY A C 1
ATOM 709 O O . GLY A 1 91 ? 16.734 2.367 -14.576 1.00 56.81 91 GLY A O 1
ATOM 710 N N . THR A 1 92 ? 17.844 3.957 -13.481 1.00 57.59 92 THR A N 1
ATOM 711 C CA . THR A 1 92 ? 16.793 4.155 -12.470 1.00 57.59 92 THR A CA 1
ATOM 712 C C . THR A 1 92 ? 15.577 4.908 -13.023 1.00 57.59 92 THR A C 1
ATOM 714 O O . THR A 1 92 ? 14.643 5.188 -12.288 1.00 57.59 92 THR A O 1
ATOM 717 N N . SER A 1 93 ? 15.552 5.260 -14.304 1.00 63.81 93 SER A N 1
ATOM 718 C CA . SER A 1 93 ? 14.497 6.040 -14.946 1.00 63.81 93 SER A CA 1
ATOM 719 C C . SER A 1 93 ? 13.310 5.185 -15.410 1.00 63.81 93 SER A C 1
ATOM 721 O O . SER A 1 93 ? 13.354 3.956 -15.467 1.00 63.81 93 SER A O 1
ATOM 723 N N . LEU A 1 94 ? 12.224 5.864 -15.798 1.00 70.81 94 LEU A N 1
ATOM 724 C CA . LEU A 1 94 ? 11.069 5.248 -16.464 1.00 70.81 94 LEU A CA 1
ATOM 725 C C . LEU A 1 94 ? 11.426 4.590 -17.813 1.00 70.81 94 LEU A C 1
ATOM 727 O O . LEU A 1 94 ? 10.590 3.880 -18.371 1.00 70.81 94 LEU A O 1
ATOM 731 N N . ASP A 1 95 ? 12.653 4.782 -18.303 1.00 79.25 95 ASP A N 1
ATOM 732 C CA . ASP A 1 95 ? 13.173 4.191 -19.537 1.00 79.25 95 ASP A CA 1
ATOM 733 C C . ASP A 1 95 ? 13.106 2.660 -19.502 1.00 79.25 95 ASP A C 1
ATOM 735 O O . ASP A 1 95 ? 12.743 2.051 -20.498 1.00 79.25 95 ASP A O 1
ATOM 739 N N . PHE A 1 96 ? 13.279 2.035 -18.330 1.00 83.12 96 PHE A N 1
ATOM 740 C CA . PHE A 1 96 ? 13.089 0.587 -18.174 1.00 83.12 96 PHE A CA 1
ATOM 741 C C . PHE A 1 96 ? 11.698 0.112 -18.628 1.00 83.12 96 PHE A C 1
ATOM 743 O O . PHE A 1 96 ? 11.560 -0.939 -19.251 1.00 83.12 96 PHE A O 1
ATOM 750 N N . VAL A 1 97 ? 10.645 0.874 -18.312 1.00 86.12 97 VAL A N 1
ATOM 751 C CA . VAL A 1 97 ? 9.273 0.522 -18.709 1.00 86.12 97 VAL A CA 1
ATOM 752 C C . VAL A 1 97 ? 9.098 0.695 -20.216 1.00 86.12 97 VAL A C 1
ATOM 754 O O . VAL A 1 97 ? 8.369 -0.081 -20.832 1.00 86.12 97 VAL A O 1
ATOM 757 N N . LYS A 1 98 ? 9.776 1.687 -20.807 1.00 87.69 98 LYS A N 1
ATOM 758 C CA . LYS A 1 98 ? 9.776 1.920 -22.252 1.00 87.69 98 LYS A CA 1
ATOM 759 C C . LYS A 1 98 ? 10.458 0.768 -22.988 1.00 87.69 98 LYS A C 1
ATOM 761 O O . LYS A 1 98 ? 9.822 0.152 -23.835 1.00 87.69 98 LYS A O 1
ATOM 766 N N . ASP A 1 99 ? 11.671 0.412 -22.574 1.00 88.62 99 ASP A N 1
ATOM 767 C CA . ASP A 1 99 ? 12.442 -0.704 -23.132 1.00 88.62 99 ASP A CA 1
ATOM 768 C C . ASP A 1 99 ? 11.673 -2.025 -23.014 1.00 88.62 99 ASP A C 1
ATOM 770 O O . ASP A 1 99 ? 11.683 -2.857 -23.921 1.00 88.62 99 ASP A O 1
ATOM 774 N N . TRP A 1 100 ? 10.962 -2.222 -21.899 1.00 89.62 100 TRP A N 1
ATOM 775 C CA . TRP A 1 100 ? 10.112 -3.393 -21.718 1.00 89.62 100 TRP A CA 1
ATOM 776 C C . TRP A 1 100 ? 8.936 -3.423 -22.707 1.00 89.62 100 TRP A C 1
ATOM 778 O O . TRP A 1 100 ? 8.649 -4.477 -23.282 1.00 89.62 100 TRP A O 1
ATOM 788 N N . GLY A 1 101 ? 8.279 -2.283 -22.939 1.00 91.69 101 GLY A N 1
ATOM 789 C CA . GLY A 1 101 ? 7.214 -2.150 -23.934 1.00 91.69 101 GLY A CA 1
ATOM 790 C C . GLY A 1 101 ? 7.705 -2.414 -25.360 1.00 91.69 101 GLY A C 1
ATOM 791 O O . GLY A 1 101 ? 7.096 -3.213 -26.072 1.00 91.69 101 GLY A O 1
ATOM 792 N N . GLU A 1 102 ? 8.836 -1.819 -25.742 1.00 91.25 102 GLU A N 1
ATOM 793 C CA . GLU A 1 102 ? 9.476 -2.026 -27.050 1.00 91.25 102 GLU A CA 1
ATOM 794 C C . GLU A 1 102 ? 9.866 -3.501 -27.246 1.00 91.25 102 GLU A C 1
ATOM 796 O O . GLU A 1 102 ? 9.502 -4.124 -28.244 1.00 91.25 102 GLU A O 1
ATOM 801 N N . GLY A 1 103 ? 10.503 -4.119 -26.244 1.00 92.00 103 GLY A N 1
ATOM 802 C CA . GLY A 1 103 ? 10.883 -5.534 -26.292 1.00 92.00 103 GLY A CA 1
ATOM 803 C C . GLY A 1 103 ? 9.687 -6.491 -26.401 1.00 92.00 103 GLY A C 1
ATOM 804 O O . GLY A 1 103 ? 9.788 -7.556 -27.018 1.00 92.00 103 GLY A O 1
ATOM 805 N N . LEU A 1 104 ? 8.530 -6.123 -25.841 1.00 92.44 104 LEU A N 1
ATOM 806 C CA . LEU A 1 104 ? 7.274 -6.847 -26.051 1.00 92.44 104 LEU A CA 1
ATOM 807 C C . LEU A 1 104 ? 6.737 -6.665 -27.480 1.00 92.44 104 LEU A C 1
ATOM 809 O O . LEU A 1 104 ? 6.273 -7.639 -28.081 1.00 92.44 104 LEU A O 1
ATOM 813 N N . GLY A 1 105 ? 6.824 -5.450 -28.025 1.00 93.56 105 GLY A N 1
ATOM 814 C CA . GLY A 1 105 ? 6.446 -5.134 -29.402 1.00 93.56 105 GLY A CA 1
ATOM 815 C C . GLY A 1 105 ? 7.245 -5.937 -30.431 1.00 93.56 105 GLY A C 1
ATOM 816 O O . GLY A 1 105 ? 6.673 -6.531 -31.346 1.00 93.56 105 GLY A O 1
ATOM 817 N N . GLU A 1 106 ? 8.560 -6.039 -30.231 1.00 92.50 106 GLU A N 1
ATOM 818 C CA . GLU A 1 106 ? 9.462 -6.805 -31.097 1.00 92.50 106 GLU A CA 1
ATOM 819 C C . GLU A 1 106 ? 9.209 -8.318 -31.045 1.00 92.50 106 GLU A C 1
ATOM 821 O O . GLU A 1 106 ? 9.302 -9.001 -32.066 1.00 92.50 106 GLU A O 1
ATOM 826 N N . ARG A 1 107 ? 8.897 -8.865 -29.861 1.00 91.00 107 ARG A N 1
ATOM 827 C CA . ARG A 1 107 ? 8.754 -10.322 -29.665 1.00 91.00 107 ARG A CA 1
ATOM 828 C C . ARG A 1 107 ? 7.371 -10.860 -29.994 1.00 91.00 107 ARG A C 1
ATOM 830 O O . ARG A 1 107 ? 7.260 -12.033 -30.348 1.00 91.00 107 ARG A O 1
ATOM 837 N N . ILE A 1 108 ? 6.328 -10.048 -29.829 1.00 91.75 108 ILE A N 1
ATOM 838 C CA . ILE A 1 108 ? 4.937 -10.472 -30.017 1.00 91.75 108 ILE A CA 1
ATOM 839 C C . ILE A 1 108 ? 4.370 -9.859 -31.296 1.00 91.75 108 ILE A C 1
ATOM 841 O O . ILE A 1 108 ? 4.060 -10.589 -32.237 1.00 91.75 108 ILE A O 1
ATOM 845 N N . ALA A 1 109 ? 4.199 -8.536 -31.315 1.00 91.12 109 ALA A N 1
ATOM 846 C CA . ALA A 1 109 ? 3.712 -7.766 -32.457 1.00 91.12 109 ALA A CA 1
ATOM 847 C C . ALA A 1 109 ? 3.824 -6.254 -32.178 1.00 91.12 109 ALA A C 1
ATOM 849 O O . ALA A 1 109 ? 3.629 -5.859 -31.029 1.00 91.12 109 ALA A O 1
ATOM 850 N N . PRO A 1 110 ? 3.978 -5.390 -33.203 1.00 89.62 110 PRO A N 1
ATOM 851 C CA . PRO A 1 110 ? 4.132 -3.942 -33.008 1.00 89.62 110 PRO A CA 1
ATOM 852 C C . PRO A 1 110 ? 3.016 -3.274 -32.188 1.00 89.62 110 PRO A C 1
ATOM 854 O O . PRO A 1 110 ? 3.278 -2.397 -31.378 1.00 89.62 110 PRO A O 1
ATOM 857 N N . TRP A 1 111 ? 1.764 -3.721 -32.330 1.00 94.12 111 TRP A N 1
ATOM 858 C CA . TRP A 1 111 ? 0.634 -3.169 -31.564 1.00 94.12 111 TRP A CA 1
ATOM 859 C C . TRP A 1 111 ? 0.676 -3.528 -30.068 1.00 94.12 111 TRP A C 1
ATOM 861 O O . TRP A 1 111 ? -0.026 -2.919 -29.259 1.00 94.12 111 TRP A O 1
ATOM 871 N N . PHE A 1 112 ? 1.460 -4.541 -29.687 1.00 93.12 112 PHE A N 1
ATOM 872 C CA . PHE A 1 112 ? 1.524 -5.022 -28.312 1.00 93.12 112 PHE A CA 1
ATOM 873 C C . PHE A 1 112 ? 2.262 -4.039 -27.395 1.00 93.12 112 PHE A C 1
ATOM 875 O O . PHE A 1 112 ? 1.938 -3.958 -26.212 1.00 93.12 112 PHE A O 1
ATOM 882 N N . GLU A 1 113 ? 3.194 -3.254 -27.941 1.00 93.38 113 GLU A N 1
ATOM 883 C CA . GLU A 1 113 ? 3.843 -2.143 -27.238 1.00 93.38 113 GLU A CA 1
ATOM 884 C C . GLU A 1 113 ? 2.804 -1.107 -26.774 1.00 93.38 113 GLU A C 1
ATOM 886 O O . GLU A 1 113 ? 2.697 -0.803 -25.584 1.00 93.38 113 GLU A O 1
ATOM 891 N N . GLU A 1 114 ? 1.966 -0.621 -27.695 1.00 93.75 114 GLU A N 1
ATOM 892 C CA . GLU A 1 114 ? 0.908 0.345 -27.377 1.00 93.75 114 GLU A CA 1
ATOM 893 C C . GLU A 1 114 ? -0.093 -0.232 -26.370 1.00 93.75 114 GLU A C 1
ATOM 895 O O . GLU A 1 114 ? -0.466 0.429 -25.396 1.00 93.75 114 GLU A O 1
ATOM 900 N N . PHE A 1 115 ? -0.497 -1.492 -26.565 1.00 94.75 115 PHE A N 1
ATOM 901 C CA . PHE A 1 115 ? -1.375 -2.190 -25.631 1.00 94.75 115 PHE A CA 1
ATOM 902 C C . PHE A 1 115 ? -0.771 -2.265 -24.224 1.00 94.75 115 PHE A C 1
ATOM 904 O O . PHE A 1 115 ? -1.474 -2.008 -23.245 1.00 94.75 115 PHE A O 1
ATOM 911 N N . PHE A 1 116 ? 0.522 -2.578 -24.111 1.00 93.62 116 PHE A N 1
ATOM 912 C CA . PHE A 1 116 ? 1.231 -2.639 -22.836 1.00 93.62 116 PHE A CA 1
ATOM 913 C C . PHE A 1 116 ? 1.202 -1.288 -22.110 1.00 93.62 116 PHE A C 1
ATOM 915 O O . PHE A 1 116 ? 0.852 -1.239 -20.927 1.00 93.62 116 PHE A O 1
ATOM 922 N N . PHE A 1 117 ? 1.476 -0.185 -22.812 1.00 93.12 117 PHE A N 1
ATOM 923 C CA . PHE A 1 117 ? 1.429 1.148 -22.207 1.00 93.12 117 PHE A CA 1
ATOM 924 C C . PHE A 1 117 ? 0.017 1.564 -21.793 1.00 93.12 117 PHE A C 1
ATOM 926 O O . PHE A 1 117 ? -0.167 2.089 -20.693 1.00 93.12 117 PHE A O 1
ATOM 933 N N . VAL A 1 118 ? -0.997 1.283 -22.616 1.00 95.50 118 VAL A N 1
ATOM 934 C CA . VAL A 1 118 ? -2.399 1.564 -22.269 1.00 95.50 118 VAL A CA 1
ATOM 935 C C . VAL A 1 118 ? -2.834 0.738 -21.057 1.00 95.50 118 VAL A C 1
ATOM 937 O O . VAL A 1 118 ? -3.435 1.279 -20.128 1.00 95.50 118 VAL A O 1
ATOM 940 N N . ALA A 1 119 ? -2.497 -0.552 -21.017 1.00 93.31 119 ALA A N 1
ATOM 941 C CA . ALA A 1 119 ? -2.801 -1.416 -19.881 1.00 93.31 119 ALA A CA 1
ATOM 942 C C . ALA A 1 119 ? -2.103 -0.928 -18.601 1.00 93.31 119 ALA A C 1
ATOM 944 O O . ALA A 1 119 ? -2.746 -0.815 -17.555 1.00 93.31 119 ALA A O 1
ATOM 945 N N . GLY A 1 120 ? -0.817 -0.574 -18.687 1.00 91.38 120 GLY A N 1
ATOM 946 C CA . GLY A 1 120 ? -0.055 0.011 -17.584 1.00 91.38 120 GLY A CA 1
ATOM 947 C C . GLY A 1 120 ? -0.682 1.308 -17.069 1.00 91.38 120 GLY A C 1
ATOM 948 O O . GLY A 1 120 ? -0.894 1.454 -15.864 1.00 91.38 120 GLY A O 1
ATOM 949 N N . PHE A 1 121 ? -1.067 2.211 -17.973 1.00 92.44 121 PHE A N 1
ATOM 950 C CA . PHE A 1 121 ? -1.766 3.448 -17.630 1.00 92.44 121 PHE A CA 1
ATOM 951 C C . PHE A 1 121 ? -3.088 3.176 -16.903 1.00 92.44 121 PHE A C 1
ATOM 953 O O . PHE A 1 121 ? -3.316 3.734 -15.831 1.00 92.44 121 PHE A O 1
ATOM 960 N N . VAL A 1 122 ? -3.938 2.290 -17.432 1.00 95.12 122 VAL A N 1
ATOM 961 C CA . VAL A 1 122 ? -5.233 1.949 -16.818 1.00 95.12 122 VAL A CA 1
ATOM 962 C C . VAL A 1 122 ? -5.043 1.334 -15.428 1.00 95.12 122 VAL A C 1
ATOM 964 O O . VAL A 1 122 ? -5.749 1.712 -14.491 1.00 95.12 122 VAL A O 1
ATOM 967 N N . MET A 1 123 ? -4.071 0.432 -15.258 1.00 91.62 123 MET A N 1
ATOM 968 C CA . MET A 1 123 ? -3.768 -0.175 -13.957 1.00 91.62 123 MET A CA 1
ATOM 969 C C . MET A 1 123 ? -3.277 0.856 -12.935 1.00 91.62 123 MET A C 1
ATOM 971 O O . MET A 1 123 ? -3.753 0.876 -11.793 1.00 91.62 123 MET A O 1
ATOM 975 N N . LEU A 1 124 ? -2.354 1.737 -13.333 1.00 90.25 124 LEU A N 1
ATOM 976 C CA . LEU A 1 124 ? -1.838 2.798 -12.467 1.00 90.25 124 LEU A CA 1
ATOM 977 C C . LEU A 1 124 ? -2.930 3.810 -12.118 1.00 90.25 124 LEU A C 1
ATOM 979 O O . LEU A 1 124 ? -3.054 4.192 -10.954 1.00 90.25 124 LEU A O 1
ATOM 983 N N . LEU A 1 125 ? -3.759 4.204 -13.086 1.00 91.94 125 LEU A N 1
ATOM 984 C CA . LEU A 1 125 ? -4.881 5.114 -12.872 1.00 91.94 125 LEU A CA 1
ATOM 985 C C . LEU A 1 125 ? -5.890 4.518 -11.886 1.00 91.94 125 LEU A C 1
ATOM 987 O O . LEU A 1 125 ? -6.238 5.165 -10.900 1.00 91.94 125 LEU A O 1
ATOM 991 N N . SER A 1 126 ? -6.307 3.267 -12.102 1.00 92.25 126 SER A N 1
ATOM 992 C CA . SER A 1 126 ? -7.227 2.565 -11.201 1.00 92.25 126 SER A CA 1
ATOM 993 C C . SER A 1 126 ? -6.672 2.478 -9.778 1.00 92.25 126 SER A C 1
ATOM 995 O O . SER A 1 126 ? -7.412 2.673 -8.814 1.00 92.25 126 SER A O 1
ATOM 997 N N . THR A 1 127 ? -5.374 2.199 -9.633 1.00 90.50 127 THR A N 1
ATOM 998 C CA . THR A 1 127 ? -4.721 2.107 -8.321 1.00 90.50 127 THR A CA 1
ATOM 999 C C . THR A 1 127 ? -4.688 3.465 -7.622 1.00 90.50 127 THR A C 1
ATOM 1001 O O . THR A 1 127 ? -5.024 3.552 -6.442 1.00 90.50 127 THR A O 1
ATOM 1004 N N . ASN A 1 128 ? -4.345 4.536 -8.343 1.00 90.00 128 ASN A N 1
ATOM 1005 C CA . ASN A 1 128 ? -4.299 5.887 -7.783 1.00 90.00 128 ASN A CA 1
ATOM 1006 C C . ASN A 1 128 ? -5.688 6.400 -7.380 1.00 90.00 128 ASN A C 1
ATOM 1008 O O . ASN A 1 128 ? -5.832 6.932 -6.282 1.00 90.00 128 ASN A O 1
ATOM 1012 N N . ILE A 1 129 ? -6.722 6.176 -8.201 1.00 90.31 129 ILE A N 1
ATOM 1013 C CA . ILE A 1 129 ? -8.112 6.505 -7.838 1.00 90.31 129 ILE A CA 1
ATOM 1014 C C . ILE A 1 129 ? -8.518 5.759 -6.561 1.00 90.31 129 ILE A C 1
ATOM 1016 O O . ILE A 1 129 ? -9.082 6.364 -5.649 1.00 90.31 129 ILE A O 1
ATOM 1020 N N . GLY A 1 130 ? -8.180 4.469 -6.463 1.00 89.62 130 GLY A N 1
ATOM 1021 C CA . GLY A 1 130 ? -8.420 3.675 -5.258 1.00 89.62 130 GLY A CA 1
ATOM 1022 C C . GLY A 1 130 ? -7.726 4.258 -4.027 1.00 89.62 130 GLY A C 1
ATOM 1023 O O . GLY A 1 130 ? -8.367 4.463 -3.003 1.00 89.62 130 GLY A O 1
ATOM 1024 N N . ILE A 1 131 ? -6.436 4.599 -4.122 1.00 89.12 131 ILE A N 1
ATOM 1025 C CA . ILE A 1 131 ? -5.688 5.221 -3.016 1.00 89.12 131 ILE A CA 1
ATOM 1026 C C . ILE A 1 131 ? -6.337 6.541 -2.581 1.00 89.12 131 ILE A C 1
ATOM 1028 O O . ILE A 1 131 ? -6.474 6.777 -1.380 1.00 89.12 131 ILE A O 1
ATOM 1032 N N . MET A 1 132 ? -6.770 7.379 -3.527 1.00 90.31 132 MET A N 1
ATOM 1033 C CA . MET A 1 132 ? -7.437 8.644 -3.211 1.00 90.31 132 MET A CA 1
ATOM 1034 C C . MET A 1 132 ? -8.756 8.428 -2.459 1.00 90.31 132 MET A C 1
ATOM 1036 O O . MET A 1 132 ? -8.996 9.087 -1.447 1.00 90.31 132 MET A O 1
ATOM 1040 N N . ASP A 1 133 ? -9.584 7.475 -2.894 1.00 87.31 133 ASP A N 1
ATOM 1041 C CA . ASP A 1 133 ? -10.803 7.099 -2.166 1.00 87.31 133 ASP A CA 1
ATOM 1042 C C . ASP A 1 133 ? -10.466 6.569 -0.760 1.00 87.31 133 ASP A C 1
ATOM 1044 O O . ASP A 1 133 ? -11.060 6.994 0.233 1.00 87.31 133 ASP A O 1
ATOM 1048 N N . TYR A 1 134 ? -9.448 5.713 -0.634 1.00 86.31 134 TYR A N 1
ATOM 1049 C CA . TYR A 1 134 ? -9.063 5.106 0.642 1.00 86.31 134 TYR A CA 1
ATOM 1050 C C . TYR A 1 134 ? -8.589 6.133 1.664 1.00 86.31 134 TYR A C 1
ATOM 1052 O O . TYR A 1 134 ? -9.029 6.106 2.816 1.00 86.31 134 TYR A O 1
ATOM 1060 N N . VAL A 1 135 ? -7.698 7.037 1.256 1.00 89.12 135 VAL A N 1
ATOM 1061 C CA . VAL A 1 135 ? -7.184 8.100 2.127 1.00 89.12 135 VAL A CA 1
ATOM 1062 C C . VAL A 1 135 ? -8.305 9.068 2.491 1.00 89.12 135 VAL A C 1
ATOM 1064 O O . VAL A 1 135 ? -8.432 9.427 3.661 1.00 89.12 135 VAL A O 1
ATOM 1067 N N . GLY A 1 136 ? -9.161 9.433 1.530 1.00 87.00 136 GLY A N 1
ATOM 1068 C CA . GLY A 1 136 ? -10.331 10.274 1.777 1.00 87.00 136 GLY A CA 1
ATOM 1069 C C . GLY A 1 136 ? -11.255 9.686 2.843 1.00 87.00 136 GLY A C 1
ATOM 1070 O O . GLY A 1 136 ? -11.608 10.378 3.796 1.00 87.00 136 GLY A O 1
ATOM 1071 N N . ARG A 1 137 ? -11.601 8.396 2.727 1.00 82.56 137 ARG A N 1
ATOM 1072 C CA . ARG A 1 137 ? -12.484 7.698 3.680 1.00 82.56 137 ARG A CA 1
ATOM 1073 C C . ARG A 1 137 ? -11.869 7.599 5.070 1.00 82.56 137 ARG A C 1
ATOM 1075 O O . ARG A 1 137 ? -12.526 7.920 6.051 1.00 82.56 137 ARG A O 1
ATOM 1082 N N . ILE A 1 138 ? -10.612 7.155 5.161 1.00 84.19 138 ILE A N 1
ATOM 1083 C CA . ILE A 1 138 ? -9.933 6.974 6.454 1.00 84.19 138 ILE A CA 1
ATOM 1084 C C . ILE A 1 138 ? -9.799 8.315 7.176 1.00 84.19 138 ILE A C 1
ATOM 1086 O O . ILE A 1 138 ? -10.098 8.405 8.366 1.00 84.19 138 ILE A O 1
ATOM 1090 N N . THR A 1 139 ? -9.360 9.354 6.467 1.00 85.44 139 THR A N 1
ATOM 1091 C CA . THR A 1 139 ? -9.174 10.681 7.055 1.00 85.44 139 THR A CA 1
ATOM 1092 C C . THR A 1 139 ? -10.512 11.318 7.419 1.00 85.44 139 THR A C 1
ATOM 1094 O O . THR A 1 139 ? -10.621 11.895 8.499 1.00 85.44 139 THR A O 1
ATOM 1097 N N . GLY A 1 140 ? -11.536 11.179 6.570 1.00 82.38 140 GLY A N 1
ATOM 1098 C CA . GLY A 1 140 ? -12.886 11.672 6.841 1.00 82.38 140 GLY A CA 1
ATOM 1099 C C . GLY A 1 140 ? -13.477 11.078 8.119 1.00 82.38 140 GLY A C 1
ATOM 1100 O O . GLY A 1 140 ? -13.836 11.832 9.025 1.00 82.38 140 GLY A O 1
ATOM 1101 N N . ASP A 1 141 ? -13.482 9.747 8.227 1.00 77.50 141 ASP A N 1
ATOM 1102 C CA . ASP A 1 141 ? -13.968 9.020 9.407 1.00 77.50 141 ASP A CA 1
ATOM 1103 C C . ASP A 1 141 ? -13.146 9.401 10.653 1.00 77.50 141 ASP A C 1
ATOM 1105 O O . ASP A 1 141 ? -13.669 9.898 11.652 1.00 77.50 141 ASP A O 1
ATOM 1109 N N . SER A 1 142 ? -11.813 9.310 10.569 1.00 81.81 142 SER A N 1
ATOM 1110 C CA . SER A 1 142 ? -10.932 9.596 11.707 1.00 81.81 142 SER A CA 1
ATOM 1111 C C . SER A 1 142 ? -11.059 11.035 12.219 1.00 81.81 142 SER A C 1
ATOM 1113 O O . SER A 1 142 ? -11.078 11.249 13.436 1.00 81.81 142 SER A O 1
ATOM 1115 N N . LEU A 1 143 ? -11.141 12.032 11.329 1.00 84.12 143 LEU A N 1
ATOM 1116 C CA . LEU A 1 143 ? -11.302 13.438 11.716 1.00 84.12 143 LEU A CA 1
ATOM 1117 C C . LEU A 1 143 ? -12.688 13.705 12.293 1.00 84.12 143 LEU A C 1
ATOM 1119 O O . LEU A 1 143 ? -12.794 14.418 13.298 1.00 84.12 143 LEU A O 1
ATOM 1123 N N . LYS A 1 144 ? -13.738 13.124 11.698 1.00 79.88 144 LYS A N 1
ATOM 1124 C CA . LYS A 1 144 ? -15.109 13.304 12.175 1.00 79.88 144 LYS A CA 1
ATOM 1125 C C . LYS A 1 144 ? -15.294 12.715 13.568 1.00 79.88 144 LYS A C 1
ATOM 1127 O O . LYS A 1 144 ? -15.897 13.362 14.419 1.00 79.88 144 LYS A O 1
ATOM 1132 N N . VAL A 1 145 ? -14.730 11.539 13.831 1.00 76.44 145 VAL A N 1
ATOM 1133 C CA . VAL A 1 145 ? -14.853 10.863 15.129 1.00 76.44 145 VAL A CA 1
ATOM 1134 C C . VAL A 1 145 ? -13.984 11.509 16.210 1.00 76.44 145 VAL A C 1
ATOM 1136 O O . VAL A 1 145 ? -14.422 11.619 17.356 1.00 76.44 145 VAL A O 1
ATOM 1139 N N . THR A 1 146 ? -12.774 11.958 15.863 1.00 78.94 146 THR A N 1
ATOM 1140 C CA . THR A 1 146 ? -11.785 12.399 16.863 1.00 78.94 146 THR A CA 1
ATOM 1141 C C . THR A 1 146 ? -11.878 13.890 17.180 1.00 78.94 146 THR A C 1
ATOM 1143 O O . THR A 1 146 ? -11.886 14.268 18.348 1.00 78.94 146 THR A O 1
ATOM 1146 N N . VAL A 1 147 ? -11.931 14.745 16.154 1.00 79.25 147 VAL A N 1
ATOM 1147 C CA . VAL A 1 147 ? -11.749 16.203 16.306 1.00 79.25 147 VAL A CA 1
ATOM 1148 C C . VAL A 1 147 ? -13.046 16.964 16.041 1.00 79.25 147 VAL A C 1
ATOM 1150 O O . VAL A 1 147 ? -13.376 17.905 16.756 1.00 79.25 147 VAL A O 1
ATOM 1153 N N . LEU A 1 148 ? -13.812 16.548 15.031 1.00 81.75 148 LEU A N 1
ATOM 1154 C CA . LEU A 1 148 ? -14.971 17.287 14.516 1.00 81.75 148 LEU A CA 1
ATOM 1155 C C . LEU A 1 148 ? -16.313 16.650 14.903 1.00 81.75 148 LEU A C 1
ATOM 1157 O O . LEU A 1 148 ? -17.331 16.866 14.236 1.00 81.75 148 LEU A O 1
ATOM 1161 N N . ARG A 1 149 ? -16.330 15.899 16.011 1.00 73.50 149 ARG A N 1
ATOM 1162 C CA . ARG A 1 149 ? -17.496 15.129 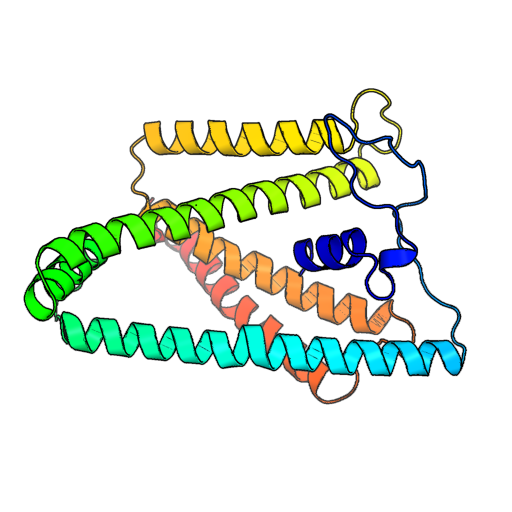16.470 1.00 73.50 149 ARG A CA 1
ATOM 1163 C C . ARG A 1 149 ? -18.746 15.991 16.626 1.00 73.50 149 ARG A C 1
ATOM 1165 O O . ARG A 1 149 ? -19.806 15.607 16.149 1.00 73.50 149 ARG A O 1
ATOM 1172 N N . ASN A 1 150 ? -18.593 17.172 17.223 1.00 77.25 150 ASN A N 1
ATOM 1173 C CA . ASN A 1 150 ? -19.693 18.105 17.489 1.00 77.25 150 ASN A CA 1
ATOM 1174 C C . ASN A 1 150 ? -19.851 19.182 16.404 1.00 77.25 150 ASN A C 1
ATOM 1176 O O . ASN A 1 150 ? -20.635 20.109 16.570 1.00 77.25 150 ASN A O 1
ATOM 1180 N N . SER A 1 151 ? -19.077 19.121 15.316 1.00 77.06 151 SER A N 1
ATOM 1181 C CA . SER A 1 151 ? -19.200 20.104 14.241 1.00 77.06 151 SER A CA 1
ATOM 1182 C C . SER A 1 151 ? -20.427 19.794 13.386 1.00 77.06 151 SER A C 1
ATOM 1184 O O . SER A 1 151 ? -20.481 18.741 12.752 1.00 77.06 151 SER A O 1
ATOM 1186 N N . GLU A 1 152 ? -21.379 20.722 13.334 1.00 75.44 152 GLU A N 1
ATOM 1187 C CA . GLU A 1 152 ? -22.555 20.631 12.455 1.00 75.44 152 GLU A CA 1
ATOM 1188 C C . GLU A 1 152 ? -22.220 20.981 10.996 1.00 75.44 152 GLU A C 1
ATOM 1190 O O . GLU A 1 152 ? -22.883 20.535 10.065 1.00 75.44 152 GLU A O 1
ATOM 1195 N N . PHE A 1 153 ? -21.154 21.756 10.771 1.00 79.25 153 PHE A N 1
ATOM 1196 C CA . PHE A 1 153 ? -20.741 22.154 9.425 1.00 79.25 153 PHE A CA 1
ATOM 1197 C C . PHE A 1 153 ? -19.999 21.037 8.680 1.00 79.25 153 PHE A C 1
ATOM 1199 O O . PHE A 1 153 ? -20.247 20.818 7.488 1.00 79.25 153 PHE A O 1
ATOM 1206 N N . TRP A 1 154 ? -19.086 20.346 9.372 1.00 79.88 154 TRP A N 1
ATOM 1207 C CA . TRP A 1 154 ? -18.236 19.303 8.798 1.00 79.88 154 TRP A CA 1
ATOM 1208 C C . TRP A 1 154 ? -18.883 17.925 8.928 1.00 79.88 154 TRP A C 1
ATOM 1210 O O . TRP A 1 154 ? -18.799 17.293 9.982 1.00 79.88 154 TRP A O 1
ATOM 1220 N N . SER A 1 155 ? -19.487 17.445 7.844 1.00 80.00 155 SER A N 1
ATOM 1221 C CA . SER A 1 155 ? -19.858 16.038 7.683 1.00 80.00 155 SER A CA 1
ATOM 1222 C C . SER A 1 155 ? -18.668 15.180 7.253 1.00 80.00 155 SER A C 1
ATOM 1224 O O . SER A 1 155 ? -17.704 15.686 6.671 1.00 80.00 155 SER A O 1
ATOM 1226 N N . GLU A 1 156 ? -18.758 13.868 7.483 1.00 74.62 156 GLU A N 1
ATOM 1227 C CA . GLU A 1 156 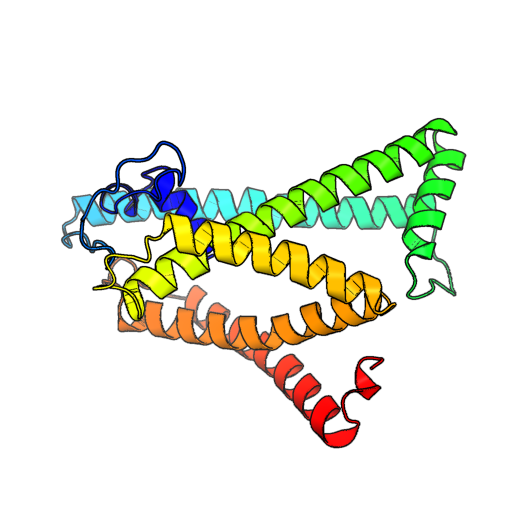? -17.782 12.887 6.980 1.00 74.62 156 GLU A CA 1
ATOM 1228 C C . GLU A 1 156 ? -17.641 12.987 5.452 1.00 74.62 156 GLU A C 1
ATOM 1230 O O . GLU A 1 156 ? -16.537 13.039 4.915 1.00 74.62 156 GLU A O 1
ATOM 1235 N N . SER A 1 157 ? -18.769 13.161 4.766 1.00 78.69 157 SER A N 1
ATOM 1236 C CA . SER A 1 157 ? -18.869 13.379 3.325 1.00 78.69 157 SER A CA 1
ATOM 1237 C C . SER A 1 157 ? -18.126 14.620 2.819 1.00 78.69 157 SER A C 1
ATOM 1239 O O . SER A 1 157 ? -17.415 14.552 1.814 1.00 78.69 157 SER A O 1
ATOM 1241 N N . LYS A 1 158 ? -18.253 15.763 3.509 1.00 82.69 158 LYS A N 1
ATOM 1242 C CA . LYS A 1 158 ? -17.515 16.985 3.146 1.00 82.69 158 LYS A CA 1
ATOM 1243 C C . LYS A 1 158 ? -16.019 16.805 3.373 1.00 82.69 158 LYS A C 1
ATOM 1245 O O . LYS A 1 158 ? -15.237 17.172 2.504 1.00 82.69 158 LYS A O 1
ATOM 1250 N N . LEU A 1 159 ? -15.632 16.198 4.497 1.00 85.25 159 LEU A N 1
ATOM 1251 C CA . LEU A 1 159 ? -14.230 15.898 4.797 1.00 85.25 159 LEU A CA 1
ATOM 1252 C C . LEU A 1 159 ? -13.618 14.981 3.732 1.00 85.25 159 LEU A C 1
ATOM 1254 O O . LEU A 1 159 ? -12.532 15.276 3.239 1.00 85.25 159 LEU A O 1
ATOM 1258 N N . TYR A 1 160 ? -14.338 13.935 3.320 1.00 85.75 160 TYR A N 1
ATOM 1259 C CA . TYR A 1 160 ? -13.937 13.053 2.226 1.00 85.75 160 TYR A CA 1
ATOM 1260 C C . TYR A 1 160 ? -13.652 13.844 0.938 1.00 85.75 160 TYR A C 1
ATOM 1262 O O . TYR A 1 160 ? -12.542 13.775 0.407 1.00 85.75 160 TYR A O 1
ATOM 1270 N N . VAL A 1 161 ? -14.617 14.643 0.462 1.00 87.94 161 VAL A N 1
ATOM 1271 C CA . VAL A 1 161 ? -14.472 15.418 -0.785 1.00 87.94 161 VAL A CA 1
ATOM 1272 C C . VAL A 1 161 ? -13.315 16.413 -0.681 1.00 87.94 161 VAL A C 1
ATOM 1274 O O . VAL A 1 161 ? -12.517 16.529 -1.611 1.00 87.94 161 VAL A O 1
ATOM 1277 N N . THR A 1 162 ? -13.179 17.101 0.454 1.00 90.56 162 THR A N 1
ATOM 1278 C CA . THR A 1 162 ? -12.082 18.045 0.692 1.00 90.56 162 THR A CA 1
ATOM 1279 C C . THR A 1 162 ? -10.719 17.357 0.627 1.00 90.56 162 THR A C 1
ATOM 1281 O O . THR A 1 162 ? -9.830 17.855 -0.059 1.00 90.56 162 THR A O 1
ATOM 1284 N N . VAL A 1 163 ? -10.548 16.203 1.277 1.00 91.94 163 VAL A N 1
ATOM 1285 C CA . VAL A 1 163 ? -9.279 15.455 1.258 1.00 91.94 163 VAL A CA 1
ATOM 1286 C C . VAL A 1 163 ? -8.934 14.993 -0.158 1.00 91.94 163 VAL A C 1
ATOM 1288 O O . VAL A 1 163 ? -7.793 15.156 -0.588 1.00 91.94 163 VAL A O 1
ATOM 1291 N N . VAL A 1 164 ? -9.912 14.483 -0.913 1.00 91.62 164 VAL A N 1
ATOM 1292 C CA . VAL A 1 164 ? -9.714 14.056 -2.309 1.00 91.62 164 VAL A CA 1
ATOM 1293 C C . VAL A 1 164 ? -9.236 15.215 -3.186 1.00 91.62 164 VAL A C 1
ATOM 1295 O O . VAL A 1 164 ? -8.249 15.065 -3.907 1.00 91.62 164 VAL A O 1
ATOM 1298 N N . TRP A 1 165 ? -9.875 16.385 -3.097 1.00 93.94 165 TRP A N 1
ATOM 1299 C CA . TRP A 1 165 ? -9.467 17.555 -3.880 1.00 93.94 165 TRP A CA 1
ATOM 1300 C C . TRP A 1 165 ? -8.121 18.129 -3.447 1.00 93.94 165 TRP A C 1
ATOM 1302 O O . TRP A 1 165 ? -7.343 18.539 -4.305 1.00 93.94 165 TRP A O 1
ATOM 1312 N N . ILE A 1 166 ? -7.803 18.110 -2.149 1.00 94.62 166 ILE A N 1
ATOM 1313 C CA . ILE A 1 166 ? -6.474 18.498 -1.660 1.00 94.62 166 ILE A CA 1
ATOM 1314 C C . ILE A 1 166 ? -5.398 17.593 -2.266 1.00 94.62 166 ILE A C 1
ATOM 1316 O O . ILE A 1 166 ? -4.381 18.100 -2.729 1.00 94.62 166 ILE A O 1
ATOM 1320 N N . MET A 1 167 ? -5.619 16.276 -2.317 1.00 92.69 167 MET A N 1
ATOM 1321 C CA . MET A 1 167 ? -4.669 15.352 -2.945 1.00 92.69 167 MET A CA 1
ATOM 1322 C C . MET A 1 167 ? -4.555 15.579 -4.456 1.00 92.69 167 MET A C 1
ATOM 1324 O O . MET A 1 167 ? -3.442 15.606 -4.974 1.00 92.69 167 MET A O 1
ATOM 1328 N N . ALA A 1 168 ? -5.678 15.782 -5.153 1.00 91.62 168 ALA A N 1
ATOM 1329 C CA . ALA A 1 168 ? -5.690 16.032 -6.596 1.00 91.62 168 ALA A CA 1
ATOM 1330 C C . ALA A 1 168 ? -4.919 17.312 -6.958 1.00 91.62 168 ALA A C 1
ATOM 1332 O O . ALA A 1 168 ? -4.020 17.295 -7.798 1.00 91.62 168 ALA A O 1
ATOM 1333 N N . ILE A 1 169 ? -5.251 18.419 -6.289 1.00 94.06 169 ILE A N 1
ATOM 1334 C CA . ILE A 1 169 ? -4.639 19.729 -6.527 1.00 94.06 169 ILE A CA 1
ATOM 1335 C C . ILE A 1 169 ? -3.183 19.723 -6.056 1.00 94.06 169 ILE A C 1
ATOM 1337 O O . ILE A 1 169 ? -2.308 20.190 -6.778 1.00 94.06 169 ILE A O 1
ATOM 1341 N N . GLY A 1 170 ? -2.901 19.155 -4.882 1.00 90.94 170 GLY A N 1
ATOM 1342 C CA . GLY A 1 170 ? -1.545 19.043 -4.347 1.00 90.94 170 GLY A CA 1
ATOM 1343 C C . GLY A 1 170 ? -0.628 18.228 -5.257 1.00 90.94 170 GLY A C 1
ATOM 1344 O O . GLY A 1 170 ? 0.481 18.665 -5.551 1.00 90.94 170 GLY A O 1
ATOM 1345 N N . GLY A 1 171 ? -1.107 17.092 -5.773 1.00 87.75 171 GLY A N 1
ATOM 1346 C CA . GLY A 1 171 ? -0.381 16.289 -6.757 1.00 87.75 171 GLY A CA 1
ATOM 1347 C C . GLY A 1 171 ? -0.121 17.049 -8.061 1.00 87.75 171 GLY A C 1
ATOM 1348 O O . GLY A 1 171 ? 1.003 17.036 -8.556 1.00 87.75 171 GLY A O 1
ATOM 1349 N N . ALA A 1 172 ? -1.121 17.771 -8.581 1.00 89.12 172 ALA A N 1
ATOM 1350 C CA . ALA A 1 172 ? -0.962 18.595 -9.782 1.00 89.12 172 ALA A CA 1
ATOM 1351 C C . ALA A 1 172 ? 0.078 19.715 -9.590 1.00 89.12 172 ALA A C 1
ATOM 1353 O O . ALA A 1 172 ? 0.939 19.910 -10.447 1.00 89.12 172 ALA A O 1
ATOM 1354 N N . ILE A 1 173 ? 0.048 20.400 -8.442 1.00 91.06 173 ILE A N 1
ATOM 1355 C CA . ILE A 1 173 ? 1.033 21.432 -8.088 1.00 91.06 173 ILE A CA 1
ATOM 1356 C C . ILE A 1 173 ? 2.435 20.827 -7.986 1.00 91.06 173 ILE A C 1
ATOM 1358 O O . ILE A 1 173 ? 3.377 21.398 -8.528 1.00 91.06 173 ILE A O 1
ATOM 1362 N N . LEU A 1 174 ? 2.588 19.672 -7.330 1.00 86.81 174 LEU A N 1
ATOM 1363 C CA . LEU A 1 174 ? 3.883 18.997 -7.207 1.00 86.81 174 LEU A CA 1
ATOM 1364 C C . LEU A 1 174 ? 4.462 18.635 -8.575 1.00 86.81 174 LEU A C 1
ATOM 1366 O O . LEU A 1 174 ? 5.641 18.882 -8.810 1.00 86.81 174 LEU A O 1
ATOM 1370 N N . ILE A 1 175 ? 3.649 18.133 -9.505 1.00 84.31 175 ILE A N 1
ATOM 1371 C CA . ILE A 1 175 ? 4.102 17.863 -10.877 1.00 84.31 175 ILE A CA 1
ATOM 1372 C C . ILE A 1 175 ? 4.540 19.161 -11.572 1.00 84.31 175 ILE A C 1
ATOM 1374 O O . ILE A 1 175 ? 5.578 19.182 -12.232 1.00 84.31 175 ILE A O 1
ATOM 1378 N N . TRP A 1 176 ? 3.812 20.266 -11.380 1.00 88.19 176 TRP A N 1
ATOM 1379 C CA . TRP A 1 176 ? 4.190 21.573 -11.936 1.00 88.19 176 TRP A CA 1
ATOM 1380 C C . TRP A 1 176 ? 5.513 22.131 -11.409 1.00 88.19 176 TRP A C 1
ATOM 1382 O O . TRP A 1 176 ? 6.123 22.950 -12.090 1.00 88.19 176 TRP A O 1
ATOM 1392 N N . THR A 1 177 ? 5.998 21.686 -10.247 1.00 86.94 177 THR A N 1
ATOM 1393 C CA . THR A 1 177 ? 7.327 22.093 -9.752 1.00 86.94 177 THR A CA 1
ATOM 1394 C C . THR A 1 177 ? 8.490 21.505 -10.559 1.00 86.94 177 THR A C 1
ATOM 1396 O O . THR A 1 177 ? 9.621 21.955 -10.401 1.00 86.94 177 THR A O 1
ATOM 1399 N N . GLY A 1 178 ? 8.235 20.513 -11.423 1.00 82.44 178 GLY A N 1
ATOM 1400 C CA . GLY A 1 178 ? 9.270 19.841 -12.212 1.00 82.44 178 GLY A CA 1
ATOM 1401 C C . GLY A 1 178 ? 10.078 18.797 -11.434 1.00 82.44 178 GLY A C 1
ATOM 1402 O O . GLY A 1 178 ? 11.076 18.296 -11.951 1.00 82.44 178 GLY A O 1
ATOM 1403 N N . LEU A 1 179 ? 9.662 18.450 -10.209 1.00 80.25 179 LEU A N 1
ATOM 1404 C CA . LEU A 1 179 ? 10.261 17.357 -9.443 1.00 80.25 179 LEU A CA 1
ATOM 1405 C C . LEU A 1 179 ? 10.154 16.038 -10.212 1.00 80.25 179 LEU A C 1
ATOM 1407 O O . LEU A 1 179 ? 9.090 15.669 -10.714 1.00 80.25 179 LEU A O 1
ATOM 1411 N N . GLN A 1 180 ? 11.260 15.298 -10.267 1.00 76.44 180 GLN A N 1
ATOM 1412 C CA . GLN A 1 180 ? 11.274 14.004 -10.934 1.00 76.44 180 GLN A CA 1
ATOM 1413 C C . GLN A 1 180 ? 10.379 13.006 -10.175 1.00 76.44 180 GLN A C 1
ATOM 1415 O O . GLN A 1 180 ? 10.543 12.848 -8.960 1.00 76.44 180 GLN A O 1
ATOM 1420 N N . PRO A 1 181 ? 9.480 12.272 -10.863 1.00 76.12 181 PRO A N 1
ATOM 1421 C CA . PRO A 1 181 ? 8.567 11.327 -10.217 1.00 76.12 181 PRO A CA 1
ATOM 1422 C C . PRO A 1 181 ? 9.268 10.286 -9.341 1.00 76.12 181 PRO A C 1
ATOM 1424 O O . PRO A 1 181 ? 8.728 9.879 -8.313 1.00 76.12 181 PRO A O 1
ATOM 1427 N N . ILE A 1 182 ? 10.487 9.878 -9.707 1.00 77.12 182 ILE A N 1
ATOM 1428 C CA . ILE A 1 182 ? 11.227 8.880 -8.937 1.00 77.12 182 ILE A CA 1
ATOM 1429 C C . ILE A 1 182 ? 11.620 9.361 -7.541 1.00 77.12 182 ILE A C 1
ATOM 1431 O O . ILE A 1 182 ? 11.558 8.577 -6.599 1.00 77.12 182 ILE A O 1
ATOM 1435 N N . VAL A 1 183 ? 11.944 10.643 -7.371 1.00 79.62 183 VAL A N 1
ATOM 1436 C CA . VAL A 1 183 ? 12.276 11.204 -6.053 1.00 79.62 183 VAL A CA 1
ATOM 1437 C C . VAL A 1 183 ? 11.057 11.107 -5.135 1.00 79.62 183 VAL A C 1
ATOM 1439 O O . VAL A 1 183 ? 11.159 10.642 -4.001 1.00 79.62 183 VAL A O 1
ATOM 1442 N N . LEU A 1 184 ? 9.869 11.433 -5.655 1.00 81.75 184 LEU A N 1
ATOM 1443 C CA . LEU A 1 184 ? 8.609 11.291 -4.921 1.00 81.75 184 LEU A CA 1
ATOM 1444 C C . LEU A 1 184 ? 8.312 9.825 -4.569 1.00 81.75 184 LEU A C 1
ATOM 1446 O O . LEU A 1 184 ? 7.864 9.543 -3.457 1.00 81.75 184 LEU A O 1
ATOM 1450 N N . LEU A 1 185 ? 8.603 8.884 -5.475 1.00 81.25 185 LEU A N 1
ATOM 1451 C CA . LEU A 1 185 ? 8.457 7.446 -5.220 1.00 81.25 185 LEU A CA 1
ATOM 1452 C C . LEU A 1 185 ? 9.425 6.943 -4.141 1.00 81.25 185 LEU A C 1
ATOM 1454 O O . LEU A 1 185 ? 9.024 6.144 -3.292 1.00 81.25 185 LEU A O 1
ATOM 1458 N N . VAL A 1 186 ? 10.672 7.419 -4.132 1.00 82.19 186 VAL A N 1
ATOM 1459 C CA . VAL A 1 186 ? 11.671 7.076 -3.108 1.00 82.19 186 VAL A CA 1
ATOM 1460 C C . VAL A 1 186 ? 11.248 7.621 -1.744 1.00 82.19 186 VAL A C 1
ATOM 1462 O O . VAL A 1 186 ? 11.251 6.878 -0.760 1.00 82.19 186 VAL A O 1
ATOM 1465 N N . ILE A 1 187 ? 10.806 8.879 -1.673 1.00 83.00 187 ILE A N 1
ATOM 1466 C CA . ILE A 1 187 ? 10.293 9.490 -0.435 1.00 83.00 187 ILE A CA 1
ATOM 1467 C C . ILE A 1 187 ? 9.063 8.730 0.080 1.00 83.00 187 ILE A C 1
ATOM 1469 O O . ILE A 1 187 ? 8.990 8.387 1.260 1.00 83.00 187 ILE A O 1
ATOM 1473 N N . ALA A 1 188 ? 8.107 8.407 -0.796 1.00 84.31 188 ALA A N 1
ATOM 1474 C CA . ALA A 1 188 ? 6.921 7.643 -0.415 1.00 84.31 188 ALA A CA 1
ATOM 1475 C C . ALA A 1 188 ? 7.284 6.238 0.103 1.00 84.31 188 ALA A C 1
ATOM 1477 O O . ALA A 1 188 ? 6.769 5.797 1.133 1.00 84.31 188 ALA A O 1
ATOM 1478 N N . SER A 1 189 ? 8.211 5.554 -0.574 1.00 84.00 189 SER A N 1
ATOM 1479 C CA . SER A 1 189 ? 8.653 4.202 -0.209 1.00 84.00 189 SER A CA 1
ATOM 1480 C C . SER A 1 189 ? 9.396 4.182 1.128 1.00 84.00 189 SER A C 1
ATOM 1482 O O . SER A 1 189 ? 9.127 3.333 1.977 1.00 84.00 189 SER A O 1
ATOM 1484 N N . THR A 1 190 ? 10.289 5.149 1.352 1.00 87.50 190 THR A N 1
ATOM 1485 C CA . THR A 1 190 ? 11.040 5.288 2.610 1.00 87.50 190 THR A CA 1
ATOM 1486 C C . THR A 1 190 ? 10.136 5.676 3.778 1.00 87.50 190 THR A C 1
ATOM 1488 O O . THR A 1 190 ? 10.244 5.086 4.854 1.00 87.50 190 THR A O 1
ATOM 1491 N N . GLY A 1 191 ? 9.175 6.581 3.561 1.00 86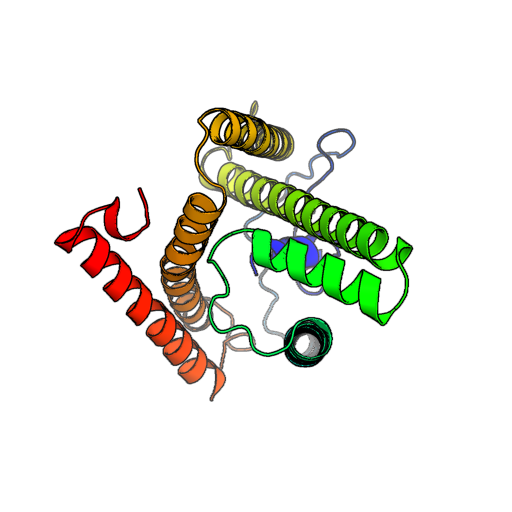.50 191 GLY A N 1
ATOM 1492 C CA . GLY A 1 191 ? 8.121 6.894 4.530 1.00 86.50 191 GLY A CA 1
ATOM 1493 C C . GLY A 1 191 ? 7.310 5.658 4.941 1.00 86.50 191 GLY A C 1
ATOM 1494 O O . GLY A 1 191 ? 6.950 5.499 6.111 1.00 86.50 191 GLY A O 1
ATOM 1495 N N . GLY A 1 192 ? 7.101 4.732 4.001 1.00 88.75 192 GLY A N 1
ATOM 1496 C CA . GLY A 1 192 ? 6.441 3.450 4.235 1.00 88.75 192 GLY A CA 1
ATOM 1497 C C . GLY A 1 192 ? 7.090 2.606 5.336 1.00 88.75 192 GLY A C 1
ATOM 1498 O O . GLY A 1 192 ? 6.366 1.957 6.092 1.00 88.75 192 GLY A O 1
ATOM 1499 N N . PHE A 1 193 ? 8.418 2.648 5.501 1.00 90.19 193 PHE A N 1
ATOM 1500 C CA . PHE A 1 193 ? 9.096 1.905 6.571 1.00 90.19 193 PHE A CA 1
ATOM 1501 C C . PHE A 1 193 ? 8.672 2.383 7.961 1.00 90.19 193 PHE A C 1
ATOM 1503 O O . PHE A 1 193 ? 8.308 1.559 8.804 1.00 90.19 193 PHE A O 1
ATOM 1510 N N . PHE A 1 194 ? 8.626 3.701 8.174 1.00 90.62 194 PHE A N 1
ATOM 1511 C CA . PHE A 1 194 ? 8.217 4.287 9.452 1.00 90.62 194 PHE A CA 1
ATOM 1512 C C . PHE A 1 194 ? 6.757 3.977 9.770 1.00 90.62 194 PHE A C 1
ATOM 1514 O O . PHE A 1 194 ? 6.430 3.555 10.884 1.00 90.62 194 PHE A O 1
ATOM 1521 N N . VAL A 1 195 ? 5.877 4.148 8.777 1.00 90.69 195 VAL A N 1
ATOM 1522 C CA . VAL A 1 195 ? 4.445 3.868 8.930 1.00 90.69 195 VAL A CA 1
ATOM 1523 C C . VAL A 1 195 ? 4.229 2.397 9.268 1.00 90.69 195 VAL A C 1
ATOM 1525 O O . VAL A 1 195 ? 3.486 2.096 10.201 1.00 90.69 195 VAL A O 1
ATOM 1528 N N . MET A 1 196 ? 4.904 1.479 8.570 1.00 91.25 196 MET A N 1
ATOM 1529 C CA . MET A 1 196 ? 4.779 0.046 8.835 1.00 91.25 196 MET A CA 1
ATOM 1530 C C . MET A 1 196 ? 5.340 -0.342 10.200 1.00 91.25 196 MET A C 1
ATOM 1532 O O . MET A 1 196 ? 4.674 -1.094 10.906 1.00 91.25 196 MET A O 1
ATOM 1536 N N . ALA A 1 197 ? 6.485 0.209 10.617 1.00 90.75 197 ALA A N 1
ATOM 1537 C CA . ALA A 1 197 ? 7.063 -0.039 11.938 1.00 90.75 197 ALA A CA 1
ATOM 1538 C C . ALA A 1 197 ? 6.110 0.378 13.068 1.00 90.75 197 ALA A C 1
ATOM 1540 O O . ALA A 1 197 ? 5.861 -0.393 14.005 1.00 90.75 197 ALA A O 1
ATOM 1541 N N . PHE A 1 198 ? 5.530 1.579 12.965 1.00 90.69 198 PHE A N 1
ATOM 1542 C CA . PHE A 1 198 ? 4.539 2.062 13.923 1.00 90.69 198 PHE A CA 1
ATOM 1543 C C . PHE A 1 198 ? 3.282 1.188 13.900 1.00 90.69 198 PHE A C 1
ATOM 1545 O O . PHE A 1 198 ? 2.828 0.701 14.938 1.00 90.69 198 PHE A O 1
ATOM 1552 N N . TYR A 1 199 ? 2.757 0.932 12.703 1.00 89.00 199 TYR A N 1
ATOM 1553 C CA . TYR A 1 199 ? 1.538 0.169 12.498 1.00 89.00 199 TYR A CA 1
ATOM 1554 C C . TYR A 1 199 ? 1.637 -1.260 13.045 1.00 89.00 199 TYR A C 1
ATOM 1556 O O . TYR A 1 199 ? 0.774 -1.675 13.818 1.00 89.00 199 TYR A O 1
ATOM 1564 N N . SER A 1 200 ? 2.682 -2.020 12.701 1.00 89.25 200 SER A N 1
ATOM 1565 C CA . SER A 1 200 ? 2.843 -3.40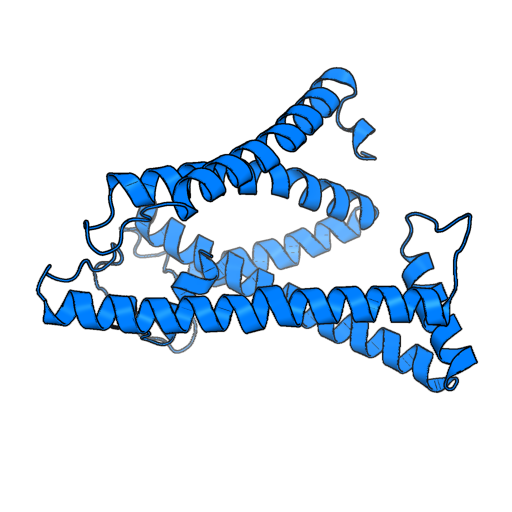9 13.153 1.00 89.25 200 SER A CA 1
ATOM 1566 C C . SER A 1 200 ? 3.031 -3.505 14.667 1.00 89.25 200 SER A C 1
ATOM 1568 O O . SER A 1 200 ? 2.499 -4.422 15.299 1.00 89.25 200 SER A O 1
ATOM 1570 N N . THR A 1 201 ? 3.742 -2.539 15.259 1.00 89.00 201 THR A N 1
ATOM 1571 C CA . THR A 1 201 ? 3.960 -2.463 16.710 1.00 89.00 201 THR A CA 1
ATOM 1572 C C . THR A 1 201 ? 2.652 -2.178 17.440 1.00 89.00 201 THR A C 1
ATOM 1574 O O . THR A 1 201 ? 2.272 -2.920 18.352 1.00 89.00 201 THR A O 1
ATOM 1577 N N . LEU A 1 202 ? 1.923 -1.147 17.000 1.00 90.00 202 LEU A N 1
ATOM 1578 C CA . LEU A 1 202 ? 0.639 -0.769 17.579 1.00 90.00 202 LEU A CA 1
ATOM 1579 C C . LEU A 1 202 ? -0.396 -1.882 17.405 1.00 90.00 202 LEU A C 1
ATOM 1581 O O . LEU A 1 202 ? -1.112 -2.207 18.350 1.00 90.00 202 LEU A O 1
ATOM 1585 N N . LEU A 1 203 ? -0.440 -2.519 16.233 1.00 88.44 203 LEU A N 1
ATOM 1586 C CA . LEU A 1 203 ? -1.347 -3.628 15.971 1.00 88.44 203 LEU A CA 1
ATOM 1587 C C . LEU A 1 203 ? -1.083 -4.786 16.936 1.00 88.44 203 LEU A C 1
ATOM 1589 O O . LEU A 1 203 ? -2.020 -5.262 17.569 1.00 88.44 203 LEU A O 1
ATOM 1593 N N . ASN A 1 204 ? 0.170 -5.216 17.105 1.00 86.75 204 ASN A N 1
ATOM 1594 C CA . ASN A 1 204 ? 0.502 -6.293 18.041 1.00 86.75 204 ASN A CA 1
ATOM 1595 C C . ASN A 1 204 ? 0.142 -5.923 19.495 1.00 86.75 204 ASN A C 1
ATOM 1597 O O . ASN A 1 204 ? -0.389 -6.758 20.232 1.00 86.75 204 ASN A O 1
ATOM 1601 N N . PHE A 1 205 ? 0.370 -4.668 19.895 1.00 88.06 205 PHE A N 1
ATOM 1602 C CA . PHE A 1 205 ? 0.001 -4.162 21.218 1.00 88.06 205 PHE A CA 1
ATOM 1603 C C . PHE A 1 205 ? -1.519 -4.175 21.449 1.00 88.06 205 PHE A C 1
ATOM 1605 O O . PHE A 1 205 ? -1.997 -4.746 22.435 1.00 88.06 205 PHE A O 1
ATOM 1612 N N . LEU A 1 206 ? -2.293 -3.598 20.525 1.00 87.81 206 LEU A N 1
ATOM 1613 C CA . LEU A 1 206 ? -3.754 -3.532 20.611 1.00 87.81 206 LEU A CA 1
ATOM 1614 C C . LEU A 1 206 ? -4.380 -4.926 20.614 1.00 87.81 206 LEU A C 1
ATOM 1616 O O . LEU A 1 206 ? -5.243 -5.217 21.443 1.00 87.81 206 LEU A O 1
ATOM 1620 N N . ASN A 1 207 ? -3.898 -5.808 19.740 1.00 88.06 207 ASN A N 1
ATOM 1621 C CA . ASN A 1 207 ? -4.443 -7.149 19.570 1.00 88.06 207 ASN A CA 1
ATOM 1622 C C . ASN A 1 207 ? -4.248 -8.022 20.823 1.00 88.06 207 ASN A C 1
ATOM 1624 O O . ASN A 1 207 ? -5.100 -8.845 21.147 1.00 88.06 207 ASN A O 1
ATOM 1628 N N . ARG A 1 208 ? -3.162 -7.809 21.578 1.00 83.25 208 ARG A N 1
ATOM 1629 C CA . ARG A 1 208 ? -2.911 -8.514 22.845 1.00 83.25 208 ARG A CA 1
ATOM 1630 C C . ARG A 1 208 ? -3.676 -7.926 24.032 1.00 83.25 208 ARG A C 1
ATOM 1632 O O . ARG A 1 208 ? -4.107 -8.682 24.907 1.00 83.25 208 ARG A O 1
ATOM 1639 N N . ARG A 1 209 ? -3.804 -6.596 24.093 1.00 85.44 209 ARG A N 1
ATOM 1640 C CA . ARG A 1 209 ? -4.268 -5.896 25.301 1.00 85.44 209 ARG A CA 1
ATOM 1641 C C . ARG A 1 209 ? -5.760 -5.560 25.302 1.00 85.44 209 ARG A C 1
ATOM 1643 O O . ARG A 1 209 ? -6.356 -5.596 26.371 1.00 85.44 209 ARG A O 1
ATOM 1650 N N . HIS A 1 210 ? -6.354 -5.276 24.144 1.00 84.56 210 HIS A N 1
ATOM 1651 C CA . HIS A 1 210 ? -7.707 -4.705 24.064 1.00 84.56 210 HIS A CA 1
ATOM 1652 C C . HIS A 1 210 ? -8.745 -5.626 23.412 1.00 84.56 210 HIS A C 1
ATOM 1654 O O . HIS A 1 210 ? -9.940 -5.397 23.580 1.00 84.56 210 HIS A O 1
ATOM 1660 N N . LEU A 1 211 ? -8.330 -6.673 22.689 1.00 84.75 211 LEU A N 1
ATOM 1661 C CA . LEU A 1 211 ? -9.284 -7.610 22.092 1.00 84.75 211 LEU A CA 1
ATOM 1662 C C . LEU A 1 211 ? -9.802 -8.649 23.102 1.00 84.75 211 LEU A C 1
ATOM 1664 O O . LEU A 1 211 ? -9.050 -9.074 23.985 1.00 84.75 211 LEU A O 1
ATOM 1668 N N . PRO A 1 212 ? -11.054 -9.123 22.945 1.00 85.00 212 PRO A N 1
ATOM 1669 C CA . PRO A 1 212 ? -11.582 -10.254 23.705 1.00 85.00 212 PRO A CA 1
ATOM 1670 C C . PRO A 1 212 ? -10.716 -11.508 23.555 1.00 85.00 212 PRO A C 1
ATOM 1672 O O . PRO A 1 212 ? -10.171 -11.766 22.483 1.00 85.00 212 PRO A O 1
ATOM 1675 N N . GLU A 1 213 ? -10.646 -12.344 24.594 1.00 84.31 213 GLU A N 1
ATOM 1676 C CA . GLU A 1 213 ? -9.784 -13.540 24.642 1.00 84.31 213 GLU A CA 1
ATOM 1677 C C . GLU A 1 213 ? -9.940 -14.509 23.458 1.00 84.31 213 GLU A C 1
ATOM 1679 O O . GLU A 1 213 ? -8.972 -15.166 23.067 1.00 84.31 213 GLU A O 1
ATOM 1684 N N . PHE A 1 214 ? -11.136 -14.601 22.871 1.00 83.75 214 PHE A N 1
ATOM 1685 C CA . PHE A 1 214 ? -11.398 -15.451 21.705 1.00 83.75 214 PHE A CA 1
ATOM 1686 C C . PHE A 1 214 ? -10.868 -14.864 20.383 1.00 83.75 214 PHE A C 1
ATOM 1688 O O . PHE A 1 214 ? -10.702 -15.609 19.419 1.00 83.75 214 PHE A O 1
ATOM 1695 N N . ALA A 1 215 ? -10.613 -13.551 20.333 1.00 84.44 215 ALA A N 1
ATOM 1696 C CA . ALA A 1 215 ? -10.162 -12.814 19.152 1.00 84.44 215 ALA A CA 1
ATOM 1697 C C . ALA A 1 215 ? -8.675 -12.421 19.198 1.00 84.44 215 ALA A C 1
ATOM 1699 O O . ALA A 1 215 ? -8.123 -12.013 18.177 1.00 84.44 215 ALA A O 1
ATOM 1700 N N . LYS A 1 216 ? -8.013 -12.556 20.356 1.00 85.81 216 LYS A N 1
ATOM 1701 C CA . LYS A 1 216 ? -6.581 -12.259 20.502 1.00 85.81 216 LYS A CA 1
ATOM 1702 C C . LYS A 1 216 ? -5.722 -13.133 19.585 1.00 85.81 216 LYS A C 1
ATOM 1704 O O . LYS A 1 216 ? -5.926 -14.345 19.472 1.00 85.81 216 LYS A O 1
ATOM 1709 N N . LEU A 1 217 ? -4.676 -12.539 19.017 1.00 80.19 217 LEU A N 1
ATOM 1710 C CA . LEU A 1 217 ? -3.587 -13.266 18.363 1.00 80.19 217 LEU A CA 1
ATOM 1711 C C . LEU A 1 217 ? -2.840 -14.149 19.381 1.00 80.19 217 LEU A C 1
ATOM 1713 O O . LEU A 1 217 ? -2.071 -13.653 20.204 1.00 80.19 217 LEU A O 1
ATOM 1717 N N . LYS A 1 218 ? -3.046 -15.470 19.306 1.00 79.94 218 LYS A N 1
ATOM 1718 C CA . LYS A 1 218 ? -2.376 -16.482 20.146 1.00 79.94 218 LYS A CA 1
ATOM 1719 C C . LYS A 1 218 ? -1.337 -17.291 19.355 1.00 79.94 218 LYS A C 1
ATOM 1721 O O . LYS A 1 218 ? -1.402 -17.383 18.127 1.00 79.94 218 LYS A O 1
ATOM 1726 N N . GLY A 1 219 ? -0.387 -17.893 20.074 1.00 84.94 219 GLY A N 1
ATOM 1727 C CA . GLY A 1 219 ? 0.618 -18.810 19.522 1.00 84.94 219 GLY A CA 1
ATOM 1728 C C . GLY A 1 219 ? 1.670 -18.135 18.631 1.00 84.94 219 GLY A C 1
ATOM 1729 O O . GLY A 1 219 ? 2.098 -17.012 18.898 1.00 84.94 219 GLY A O 1
ATOM 1730 N N . TRP A 1 220 ? 2.072 -18.829 17.560 1.00 85.56 220 TRP A N 1
ATOM 1731 C CA . TRP A 1 220 ? 3.171 -18.460 16.649 1.00 85.56 220 TRP A CA 1
ATOM 1732 C C . TRP A 1 220 ? 2.985 -17.124 15.918 1.00 85.56 220 TRP A C 1
ATOM 1734 O O . TRP A 1 220 ? 3.961 -16.472 15.551 1.00 85.56 220 TRP A O 1
ATOM 1744 N N . ARG A 1 221 ? 1.737 -16.677 15.738 1.00 85.94 221 ARG A N 1
ATOM 1745 C CA . ARG A 1 221 ? 1.434 -15.430 15.025 1.00 85.94 221 ARG A CA 1
ATOM 1746 C C . ARG A 1 221 ? 2.020 -14.211 15.719 1.00 85.94 221 ARG A C 1
ATOM 1748 O O . ARG A 1 221 ? 2.394 -13.248 15.063 1.00 85.94 221 ARG A O 1
ATOM 1755 N N . SER A 1 222 ? 2.106 -14.238 17.045 1.00 83.75 222 SER A N 1
ATOM 1756 C CA . SER A 1 222 ? 2.555 -13.063 17.776 1.00 83.75 222 SER A CA 1
ATOM 1757 C C . SER A 1 222 ? 4.075 -12.852 17.747 1.00 83.75 222 SER A C 1
ATOM 1759 O O . SER A 1 222 ? 4.480 -11.722 17.487 1.00 83.75 222 SER A O 1
ATOM 1761 N N . PRO A 1 223 ? 4.927 -13.884 17.912 1.00 89.88 223 PRO A N 1
ATOM 1762 C CA . PRO A 1 223 ? 6.348 -13.770 17.587 1.00 89.88 223 PRO A CA 1
ATOM 1763 C C . PRO A 1 223 ? 6.605 -13.280 16.158 1.00 89.88 223 PRO A C 1
ATOM 1765 O O . PRO A 1 223 ? 7.473 -12.437 15.960 1.00 89.88 223 PRO A O 1
ATOM 1768 N N . ILE A 1 224 ? 5.810 -13.719 15.174 1.00 90.75 224 ILE A N 1
ATOM 1769 C CA . ILE A 1 224 ? 5.937 -13.218 13.797 1.00 90.75 224 ILE A CA 1
ATOM 1770 C C . ILE A 1 224 ? 5.592 -11.736 13.696 1.00 90.75 224 ILE A C 1
ATOM 1772 O O . ILE A 1 224 ? 6.332 -10.996 13.064 1.00 90.75 224 ILE A O 1
ATOM 1776 N N . MET A 1 225 ? 4.525 -11.271 14.347 1.00 88.44 225 MET A N 1
ATOM 1777 C CA . MET A 1 225 ? 4.205 -9.838 14.369 1.00 88.44 225 MET A CA 1
ATOM 1778 C C . MET A 1 225 ? 5.329 -8.998 14.989 1.00 88.44 225 MET A C 1
ATOM 1780 O O . MET A 1 225 ? 5.590 -7.891 14.525 1.00 88.44 225 MET A O 1
ATOM 1784 N N . VAL A 1 226 ? 6.011 -9.525 16.011 1.00 90.19 226 VAL A N 1
ATOM 1785 C CA . VAL A 1 226 ? 7.198 -8.882 16.594 1.00 90.19 226 VAL A CA 1
ATOM 1786 C C . VAL A 1 226 ? 8.355 -8.872 15.596 1.00 90.19 226 VAL A C 1
ATOM 1788 O O . VAL A 1 226 ? 8.977 -7.832 15.415 1.00 90.19 226 VAL A O 1
ATOM 1791 N N . LEU A 1 227 ? 8.614 -9.987 14.911 1.00 92.88 227 LEU A N 1
ATOM 1792 C CA . LEU A 1 227 ? 9.645 -10.066 13.876 1.00 92.88 227 LEU A CA 1
ATOM 1793 C C . LEU A 1 227 ? 9.380 -9.079 12.734 1.00 92.88 227 LEU A C 1
ATOM 1795 O O . LEU A 1 227 ? 10.297 -8.384 12.318 1.00 92.88 227 LEU A O 1
ATOM 1799 N N . VAL A 1 228 ? 8.133 -8.964 12.274 1.00 91.88 228 VAL A N 1
ATOM 1800 C CA . VAL A 1 228 ? 7.726 -7.988 11.251 1.00 91.88 228 VAL A CA 1
ATOM 1801 C C . VAL A 1 228 ? 7.956 -6.559 11.744 1.00 91.88 228 VAL A C 1
ATOM 1803 O O . VAL A 1 228 ? 8.497 -5.740 11.008 1.00 91.88 228 VAL A O 1
ATOM 1806 N N . ALA A 1 229 ? 7.609 -6.256 12.997 1.00 90.19 229 ALA A N 1
ATOM 1807 C CA . ALA A 1 229 ? 7.875 -4.940 13.568 1.00 90.19 229 ALA A CA 1
ATOM 1808 C C . ALA A 1 229 ? 9.375 -4.626 13.616 1.00 90.19 229 ALA A C 1
ATOM 1810 O O . ALA A 1 229 ? 9.786 -3.557 13.173 1.00 90.19 229 ALA A O 1
ATOM 1811 N N . LEU A 1 230 ? 10.202 -5.569 14.075 1.00 92.06 230 LEU A N 1
ATOM 1812 C CA . LEU A 1 230 ? 11.659 -5.412 14.089 1.00 92.06 230 LEU A CA 1
ATOM 1813 C C . LEU A 1 230 ? 12.229 -5.247 12.677 1.00 92.06 230 LEU A C 1
ATOM 1815 O O . LEU A 1 230 ? 13.079 -4.384 12.462 1.00 92.06 230 LEU A O 1
ATOM 1819 N N . PHE A 1 231 ? 11.723 -6.019 11.713 1.00 93.69 231 PHE A N 1
ATOM 1820 C CA . PHE A 1 231 ? 12.115 -5.916 10.312 1.00 93.69 231 PHE A CA 1
ATOM 1821 C C . PHE A 1 231 ? 11.885 -4.511 9.757 1.00 93.69 231 PHE A C 1
ATOM 1823 O O . PHE A 1 231 ? 12.751 -4.026 9.049 1.00 93.69 231 PHE A O 1
ATOM 1830 N N . TYR A 1 232 ? 10.779 -3.836 10.091 1.00 92.88 232 TYR A N 1
ATOM 1831 C CA . TYR A 1 232 ? 10.522 -2.466 9.626 1.00 92.88 232 TYR A CA 1
ATOM 1832 C C . TYR A 1 232 ? 11.229 -1.382 10.452 1.00 92.88 232 TYR A C 1
ATOM 1834 O O . TYR A 1 232 ? 11.534 -0.309 9.925 1.00 92.88 232 TYR A O 1
ATOM 1842 N N . VAL A 1 233 ? 11.536 -1.644 11.726 1.00 92.56 233 VAL A N 1
ATOM 1843 C CA . VAL A 1 233 ? 12.315 -0.718 12.565 1.00 92.56 233 VAL A CA 1
ATOM 1844 C C . VAL A 1 233 ? 13.738 -0.558 12.029 1.00 92.56 233 VAL A C 1
ATOM 1846 O O . VAL A 1 233 ? 14.236 0.562 11.988 1.00 92.56 233 VAL A O 1
ATOM 1849 N N . LEU A 1 234 ? 14.383 -1.634 11.569 1.00 92.06 234 LEU A N 1
ATOM 1850 C CA . LEU A 1 234 ? 15.772 -1.576 11.097 1.00 92.06 234 LEU A CA 1
ATOM 1851 C C . LEU A 1 234 ? 15.973 -0.630 9.884 1.00 92.06 234 LEU A C 1
ATOM 1853 O O . LEU A 1 234 ? 16.785 0.290 10.002 1.00 92.06 234 LEU A O 1
ATOM 1857 N N . PRO A 1 235 ? 15.226 -0.745 8.764 1.00 91.12 235 PRO A N 1
ATOM 1858 C CA . PRO A 1 235 ? 15.264 0.220 7.667 1.00 91.12 235 PRO A CA 1
ATOM 1859 C C . PRO A 1 235 ? 14.866 1.628 8.102 1.00 91.12 235 PRO A C 1
ATOM 1861 O O . PRO A 1 235 ? 15.462 2.588 7.633 1.00 91.12 235 PRO A O 1
ATOM 1864 N N . SER A 1 236 ? 13.905 1.771 9.022 1.00 91.81 236 SER A N 1
ATOM 1865 C CA . SER A 1 236 ? 13.505 3.088 9.537 1.00 91.81 236 SER A CA 1
ATOM 1866 C C . SER A 1 236 ? 14.659 3.788 10.263 1.00 91.81 236 SER A C 1
ATOM 1868 O O . SER A 1 236 ? 14.907 4.972 10.044 1.00 91.81 236 SER A O 1
ATOM 1870 N N . LEU A 1 237 ? 15.407 3.054 11.096 1.00 92.31 237 LEU A N 1
ATOM 1871 C CA . LEU A 1 237 ? 16.600 3.569 11.773 1.00 92.31 237 LEU A CA 1
ATOM 1872 C C . LEU A 1 237 ? 17.712 3.905 10.779 1.00 92.31 237 LEU A C 1
ATOM 1874 O O . LEU 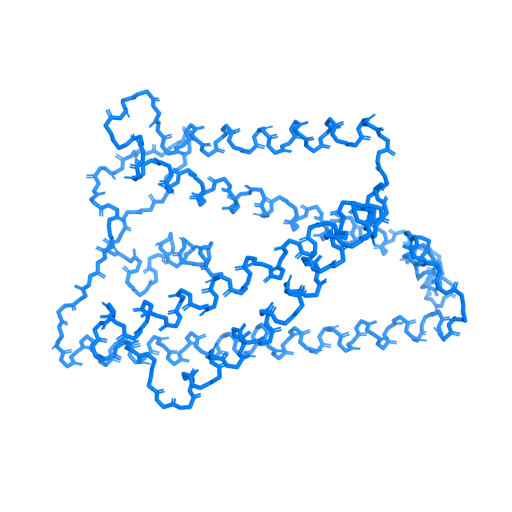A 1 237 ? 18.373 4.928 10.931 1.00 92.31 237 LEU A O 1
ATOM 1878 N N . TYR A 1 238 ? 17.897 3.076 9.752 1.00 90.75 238 TYR A N 1
ATOM 1879 C CA . TYR A 1 238 ? 18.876 3.335 8.702 1.00 90.75 238 TYR A CA 1
ATOM 1880 C C . TYR A 1 238 ? 18.533 4.593 7.892 1.00 90.75 238 TYR A C 1
ATOM 1882 O O . TYR A 1 238 ? 19.389 5.451 7.697 1.00 90.75 238 TYR A O 1
ATOM 1890 N N . VAL A 1 239 ? 17.269 4.761 7.496 1.00 89.81 239 VAL A N 1
ATOM 1891 C CA . VAL A 1 239 ? 16.786 5.969 6.811 1.00 89.81 239 VAL A CA 1
ATOM 1892 C C . VAL A 1 239 ? 16.951 7.204 7.698 1.00 89.81 239 VAL A C 1
ATOM 1894 O O . VAL A 1 239 ? 17.420 8.232 7.221 1.00 89.81 239 VAL A O 1
ATOM 1897 N N . ALA A 1 240 ? 16.644 7.107 8.996 1.00 89.44 240 ALA A N 1
ATOM 1898 C CA . ALA A 1 240 ? 16.873 8.200 9.939 1.00 89.44 240 ALA A CA 1
ATOM 1899 C C . ALA A 1 240 ? 18.366 8.543 10.075 1.00 89.44 240 ALA A C 1
ATOM 1901 O O . ALA A 1 240 ? 18.730 9.716 10.087 1.00 89.44 240 ALA A O 1
ATOM 1902 N N . TYR A 1 241 ? 19.238 7.534 10.129 1.00 91.50 241 TYR A N 1
ATOM 1903 C CA . TYR A 1 241 ? 20.686 7.727 10.147 1.00 91.50 241 TYR A CA 1
ATOM 1904 C C . TYR A 1 241 ? 21.181 8.444 8.885 1.00 91.50 241 TYR A C 1
ATOM 1906 O O . TYR A 1 241 ? 21.942 9.406 8.994 1.00 91.50 241 TYR A O 1
ATOM 1914 N N . LEU A 1 242 ? 20.720 8.032 7.700 1.00 89.31 242 LEU A N 1
ATOM 1915 C CA . LEU A 1 242 ? 21.050 8.702 6.440 1.00 89.31 242 LEU A CA 1
ATOM 1916 C C . LEU A 1 242 ? 20.566 10.154 6.437 1.00 89.31 242 LEU A C 1
ATOM 1918 O O . LEU A 1 242 ? 21.341 11.053 6.128 1.00 89.31 242 LEU A O 1
ATOM 1922 N N . LEU A 1 243 ? 19.330 10.402 6.872 1.00 87.00 243 LEU A N 1
ATOM 1923 C CA . LEU A 1 243 ? 18.777 11.753 6.956 1.00 87.00 243 LEU A CA 1
ATOM 1924 C C . LEU A 1 243 ? 19.598 12.656 7.893 1.00 87.00 243 LEU A C 1
ATOM 1926 O O . LEU A 1 243 ? 19.815 13.823 7.588 1.00 87.00 243 LEU A O 1
ATOM 1930 N N . VAL A 1 244 ? 20.073 12.125 9.024 1.00 88.88 244 VAL A N 1
ATOM 1931 C CA . VAL A 1 244 ? 20.871 12.883 10.002 1.00 88.88 244 VAL A CA 1
ATOM 1932 C C . VAL A 1 244 ? 22.301 13.126 9.518 1.00 88.88 244 VAL A C 1
ATOM 1934 O O . VAL A 1 244 ? 22.850 14.197 9.760 1.00 88.88 244 VAL A O 1
ATOM 1937 N N . THR A 1 245 ? 22.924 12.145 8.864 1.00 90.62 245 THR A N 1
ATOM 1938 C CA . THR A 1 245 ? 24.349 12.215 8.490 1.00 90.62 245 THR A CA 1
ATOM 1939 C C . THR A 1 245 ? 24.599 12.851 7.131 1.00 90.62 245 THR A C 1
ATOM 1941 O O . THR A 1 245 ? 25.631 13.488 6.943 1.00 90.62 245 THR A O 1
ATOM 1944 N N . GLN A 1 246 ? 23.674 12.680 6.191 1.00 86.00 246 GLN A N 1
ATOM 1945 C CA . GLN A 1 246 ? 23.818 13.116 4.803 1.00 86.00 246 GLN A CA 1
ATOM 1946 C C . GLN A 1 246 ? 22.771 14.165 4.410 1.00 86.00 246 GLN A C 1
ATOM 1948 O O . GLN A 1 246 ? 22.938 14.833 3.396 1.00 86.00 246 GLN A O 1
ATOM 1953 N N . GLY A 1 247 ? 21.726 14.370 5.218 1.00 81.31 247 GLY A N 1
ATOM 1954 C CA . GLY A 1 247 ? 20.643 15.299 4.903 1.00 81.31 247 GLY A CA 1
ATOM 1955 C C . GLY A 1 247 ? 19.665 14.753 3.851 1.00 81.31 247 GLY A C 1
ATOM 1956 O O . GLY A 1 247 ? 19.735 13.583 3.468 1.00 81.31 247 GLY A O 1
ATOM 1957 N N . PRO A 1 248 ? 18.727 15.591 3.368 1.00 74.81 248 PRO A N 1
ATOM 1958 C CA . PRO A 1 248 ? 17.757 15.206 2.338 1.00 74.81 248 PRO A CA 1
ATOM 1959 C C . PRO A 1 248 ? 18.389 14.741 1.015 1.00 74.81 248 PRO A C 1
ATOM 1961 O O . PRO A 1 248 ? 17.776 13.953 0.296 1.00 74.81 248 PRO A O 1
ATOM 1964 N N . SER A 1 249 ? 19.631 15.144 0.733 1.00 72.31 249 SER A N 1
ATOM 1965 C CA . SER A 1 249 ? 20.361 14.783 -0.489 1.00 72.31 249 SER A CA 1
ATOM 1966 C C . SER A 1 249 ? 20.663 13.294 -0.624 1.00 72.31 249 SER A C 1
ATOM 1968 O O . SER A 1 249 ? 20.799 12.801 -1.743 1.00 72.31 249 SER A O 1
ATOM 1970 N N . ALA A 1 250 ? 20.648 12.539 0.479 1.00 67.94 250 ALA A N 1
ATOM 1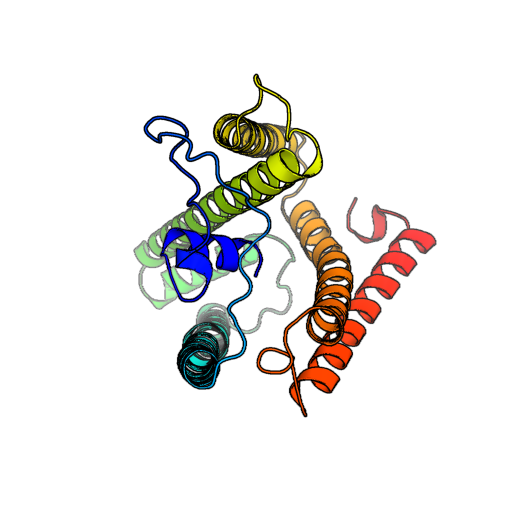971 C CA . ALA A 1 250 ? 20.712 11.076 0.448 1.00 67.94 250 ALA A CA 1
ATOM 1972 C C . ALA A 1 250 ? 19.538 10.424 -0.307 1.00 67.94 250 ALA A C 1
ATOM 1974 O O . ALA A 1 250 ? 19.629 9.265 -0.708 1.00 67.94 250 ALA A O 1
ATOM 1975 N N . PHE A 1 251 ? 18.439 11.158 -0.505 1.00 64.31 251 PHE A N 1
ATOM 1976 C CA . PHE A 1 251 ? 17.222 10.686 -1.169 1.00 64.31 251 PHE A CA 1
ATOM 1977 C C . PHE A 1 251 ? 16.999 11.341 -2.540 1.00 64.31 251 PHE A C 1
ATOM 1979 O O . PHE A 1 251 ? 15.913 11.218 -3.103 1.00 64.31 251 PHE A O 1
ATOM 1986 N N . GLY A 1 252 ? 18.018 12.019 -3.085 1.00 58.59 252 GLY A N 1
ATOM 1987 C CA . GLY A 1 252 ? 17.933 12.705 -4.377 1.00 58.59 252 GLY A CA 1
ATOM 1988 C C . GLY A 1 252 ? 17.170 14.035 -4.337 1.00 58.59 252 GLY A C 1
ATOM 1989 O O . GLY A 1 252 ? 16.640 14.443 -5.370 1.00 58.59 252 GLY A O 1
ATOM 1990 N N . LEU A 1 253 ? 17.094 14.673 -3.159 1.00 50.69 253 LEU A N 1
ATOM 1991 C CA . LEU A 1 253 ? 16.572 16.033 -2.948 1.00 50.69 253 LEU A CA 1
ATOM 1992 C C . LEU A 1 253 ? 17.680 17.090 -2.888 1.00 50.69 253 LEU A C 1
ATOM 1994 O O . LEU A 1 253 ? 18.756 16.797 -2.321 1.00 50.69 253 LEU A O 1
#

Radius of gyration: 22.47 Å; chains: 1; bounding box: 53×42×58 Å

Sequence (253 aa):
NLCQSNYVRDKGMGMGIHIPNIVSPITGEEVAAPSLGYVPPSTEENQRRFRGWWKVANQEHLLTFWFLGALLLVALCVLVNSTIGIQENIGTSLDFVKDWGEGLGERIAPWFEEFFFVAGFVMLLSTNIGIMDYVGRITGDSLKVTVLRNSEFWSESKLYVTVVWIMAIGGAILIWTGLQPIVLLVIASTGGFFVMAFYSTLLNFLNRRHLPEFAKLKGWRSPIMVLVALFYVLPSLYVAYLLVTQGPSAFGL

Secondary structure (DSSP, 8-state):
-HHHHHHHHHTT-GGGGGSPPPPPTTT-------TT-------HHHHHHHHHHHHHHHHHHIIIIIIHHHHHHHHHHHHHHHHH---TT--SSTHHHHHHHHHHHHHT-HHHHHHHHHHHHHHHHHHHHHHHHHHHHHHHHHHHHHTSTT-SS--HHHHHHHHHHHHHHHHHHHHHTT--HHHHHHHHHHHHHHHHHHHHHHHHHHHHHTS-TTTS--TTHHHHHHHHHHHHHHHHHHHHHHHHHH-GGGGT-